Protein AF-A0A8C6TUC2-F1 (afdb_monomer_lite)

pLDDT: mean 70.79, std 22.41, range [25.58, 95.25]

Sequence (196 aa):
NFSECIVGNVECIFSLWTLGHSLSSLCLVFSRFILYKAPKGQRYMYISTYGKEKINTNIGDPHGVLANTLSPMFDNNMPQSFGFLSYNDQPPVSKTSDFENLKSGVYGHSKGVVLGDSQTQTALWLTHSTPRFPEKRDQQNFWPKTGEANGQTFMCVTLQFSDLEVIGKTGPQSERRTQGYQRKCNIKTFKARHGR

InterPro domains:
  IPR004947 Deoxyribonuclease II [PF03265] (33-170)
  IPR004947 Deoxyribonuclease II [PTHR10858] (33-169)

Foldseek 3Di:
DCQELDFPDDDPPPDDDDDDDDPPPPPPPWWKKKKKAAAQAQWIKMAIPVGTDGDPDGVLPLNGSNNSSCVQLLDPPHDLQKWKFWFALQAADDPDPPPVPPDSPPADRWTWMKIGGNVSQKIKIKTKNQHRAQVDSHSNRRDDPSPHRHMMMIMMTMDGRVCVLVCLVPPDCNVPGSPDDTDDRPPVSPPDDPDD

Organism: NCBI:txid47308

Structure (mmCIF, N/CA/C/O backbone):
data_AF-A0A8C6TUC2-F1
#
_entry.id   AF-A0A8C6TUC2-F1
#
loop_
_atom_site.group_PDB
_atom_site.id
_atom_site.type_symbol
_atom_site.label_atom_id
_atom_site.label_alt_id
_atom_site.label_comp_id
_atom_site.label_asym_id
_atom_site.label_entity_id
_atom_site.label_seq_id
_atom_site.pdbx_PDB_ins_code
_atom_site.Cartn_x
_atom_site.Cartn_y
_atom_site.Cartn_z
_atom_site.occupancy
_atom_site.B_iso_or_equiv
_atom_site.auth_seq_id
_atom_site.auth_comp_id
_atom_site.auth_asym_id
_atom_site.auth_atom_id
_atom_site.pdbx_PDB_model_num
ATOM 1 N N . ASN A 1 1 ? -13.732 7.732 7.816 1.00 36.81 1 ASN A N 1
ATOM 2 C CA . ASN A 1 1 ? -14.358 6.682 6.986 1.00 36.81 1 ASN A CA 1
ATOM 3 C C . ASN A 1 1 ? -13.434 6.341 5.834 1.00 36.81 1 ASN A C 1
ATOM 5 O O . ASN A 1 1 ? -13.314 7.145 4.923 1.00 36.81 1 ASN A O 1
ATOM 9 N N . PHE A 1 2 ? -12.765 5.188 5.887 1.00 36.69 2 PHE A N 1
ATOM 10 C CA . PHE A 1 2 ? -12.028 4.618 4.750 1.00 36.69 2 PHE A CA 1
ATOM 11 C C . PHE A 1 2 ? -13.027 3.882 3.852 1.00 36.69 2 PHE A C 1
ATOM 13 O O . PHE A 1 2 ? -13.036 2.655 3.813 1.00 36.69 2 PHE A O 1
ATOM 20 N N . SER A 1 3 ? -13.976 4.604 3.256 1.00 40.12 3 SER A N 1
ATOM 21 C CA . SER A 1 3 ? -15.172 3.965 2.691 1.00 40.12 3 SER A CA 1
ATOM 22 C C . SER A 1 3 ? -14.896 3.089 1.476 1.00 40.12 3 SER A C 1
ATOM 24 O O . SER A 1 3 ? -15.702 2.217 1.172 1.00 40.12 3 SER A O 1
ATOM 26 N N . GLU A 1 4 ? -13.760 3.237 0.807 1.00 44.19 4 GLU A N 1
ATOM 27 C CA . GLU A 1 4 ? -13.427 2.377 -0.320 1.00 44.19 4 GLU A CA 1
ATOM 28 C C . GLU A 1 4 ? -11.906 2.186 -0.344 1.00 44.19 4 GLU A C 1
ATOM 30 O O . GLU A 1 4 ? -11.150 2.986 0.209 1.00 44.19 4 GLU A O 1
ATOM 35 N N . CYS A 1 5 ? -11.401 1.151 -1.002 1.00 45.34 5 CYS A N 1
ATOM 36 C CA . CYS A 1 5 ? -10.043 1.221 -1.533 1.00 45.34 5 CYS A CA 1
ATOM 37 C C . CYS A 1 5 ? -10.059 2.302 -2.662 1.00 45.34 5 CYS A C 1
ATOM 39 O O . CYS A 1 5 ? -10.014 1.934 -3.834 1.00 45.34 5 CYS A O 1
ATOM 41 N N . ILE A 1 6 ? -10.262 3.591 -2.302 1.00 45.44 6 ILE A N 1
ATOM 42 C CA . ILE A 1 6 ? -10.857 4.683 -3.112 1.00 45.44 6 ILE A CA 1
ATOM 43 C C . ILE A 1 6 ? -10.025 4.973 -4.360 1.00 45.44 6 ILE A C 1
ATOM 45 O O . ILE A 1 6 ? -9.093 5.774 -4.380 1.00 45.44 6 ILE A O 1
ATOM 49 N N . VAL A 1 7 ? -10.406 4.284 -5.425 1.00 35.44 7 VAL A N 1
ATOM 50 C CA . VAL A 1 7 ? -10.315 4.715 -6.816 1.00 35.44 7 VAL A CA 1
ATOM 51 C C . VAL A 1 7 ? -11.032 6.068 -6.939 1.00 35.44 7 VAL A C 1
ATOM 53 O O . VAL A 1 7 ? -12.054 6.280 -6.298 1.00 35.44 7 VAL A O 1
ATOM 56 N N . GLY A 1 8 ? -10.489 6.995 -7.731 1.00 35.47 8 GLY A N 1
ATOM 57 C CA . GLY A 1 8 ? -11.031 8.346 -7.893 1.00 35.47 8 GLY A CA 1
ATOM 58 C C . GLY A 1 8 ? -12.522 8.418 -8.259 1.00 35.47 8 GLY A C 1
ATOM 59 O O . GLY A 1 8 ? -13.035 7.583 -8.993 1.00 35.47 8 GLY A O 1
ATOM 60 N N . ASN A 1 9 ? -13.172 9.478 -7.766 1.00 30.89 9 ASN A N 1
ATOM 61 C CA . ASN A 1 9 ? -14.490 9.985 -8.170 1.00 30.89 9 ASN A CA 1
ATOM 62 C C . ASN A 1 9 ? -15.608 8.943 -8.332 1.00 30.89 9 ASN A C 1
ATOM 64 O O . ASN A 1 9 ? -16.287 8.924 -9.358 1.00 30.89 9 ASN A O 1
ATOM 68 N N . VAL A 1 10 ? -15.874 8.142 -7.302 1.00 31.95 10 VAL A N 1
ATOM 69 C CA . VAL A 1 10 ? -17.209 7.554 -7.154 1.00 31.95 10 VAL A CA 1
ATOM 70 C C . VAL A 1 10 ? -17.971 8.413 -6.153 1.00 31.95 10 VAL A C 1
ATOM 72 O O . VAL A 1 10 ? -17.673 8.439 -4.961 1.00 31.95 10 VAL A O 1
ATOM 75 N N . GLU A 1 11 ? -18.916 9.203 -6.655 1.00 27.41 11 GLU A N 1
ATOM 76 C CA . GLU A 1 11 ? -19.898 9.859 -5.803 1.00 27.41 11 GLU A CA 1
ATOM 77 C C . GLU A 1 11 ? -20.668 8.779 -5.031 1.00 27.41 11 GLU A C 1
ATOM 79 O O . GLU A 1 11 ? -21.351 7.939 -5.620 1.00 27.41 11 GLU A O 1
ATOM 84 N N . CYS A 1 12 ? -20.598 8.812 -3.700 1.00 30.38 12 CYS A N 1
ATOM 85 C CA . CYS A 1 12 ? -21.613 8.178 -2.868 1.00 30.38 12 CYS A CA 1
ATOM 86 C C . CYS A 1 12 ? -22.941 8.898 -3.135 1.00 30.38 12 CYS A C 1
ATOM 88 O O . CYS A 1 12 ? -23.233 9.914 -2.501 1.00 30.38 12 CYS A O 1
ATOM 90 N N . ILE A 1 13 ? -23.755 8.392 -4.065 1.00 25.58 13 ILE A N 1
ATOM 91 C CA . ILE A 1 13 ? -25.145 8.829 -4.213 1.00 25.58 13 ILE A CA 1
ATOM 92 C C . ILE A 1 13 ? -25.893 8.404 -2.941 1.00 25.58 13 ILE A C 1
ATOM 94 O O . ILE A 1 13 ? -26.404 7.291 -2.823 1.00 25.58 13 ILE A O 1
ATOM 98 N N . PHE A 1 14 ? -25.950 9.304 -1.958 1.00 29.38 14 PHE A N 1
ATOM 99 C CA . PHE A 1 14 ? -26.891 9.223 -0.848 1.00 29.38 14 PHE A CA 1
ATOM 100 C C . PHE A 1 14 ? -28.283 9.550 -1.390 1.00 29.38 14 PHE A C 1
ATOM 102 O O . PHE A 1 14 ? -28.679 10.706 -1.486 1.00 29.38 14 PHE A O 1
ATOM 109 N N . SER A 1 15 ? -29.042 8.525 -1.761 1.00 30.45 15 SER A N 1
ATOM 110 C CA . SER A 1 15 ? -30.482 8.647 -1.982 1.00 30.45 15 SER A CA 1
ATOM 111 C C . SER A 1 15 ? -31.213 7.656 -1.098 1.00 30.45 15 SER A C 1
ATOM 113 O O . SER A 1 15 ? -31.616 6.605 -1.570 1.00 30.45 15 SER A O 1
ATOM 115 N N . LEU A 1 16 ? -31.405 8.000 0.177 1.00 31.48 16 LEU A N 1
ATOM 116 C CA . LEU A 1 16 ? -32.518 7.469 0.963 1.00 31.48 16 LEU A CA 1
ATOM 117 C C . LEU A 1 16 ? -33.050 8.571 1.881 1.00 31.48 16 LEU A C 1
ATOM 119 O O . LEU A 1 16 ? -32.443 8.934 2.888 1.00 31.48 16 LEU A O 1
ATOM 123 N N . TRP A 1 17 ? -34.196 9.117 1.479 1.00 30.94 17 TRP A N 1
ATOM 124 C CA . TRP A 1 17 ? -35.050 9.949 2.311 1.00 30.94 17 TRP A CA 1
ATOM 125 C C . TRP A 1 17 ? -35.596 9.122 3.488 1.00 30.94 17 TRP A C 1
ATOM 127 O O . TRP A 1 17 ? -36.062 8.001 3.315 1.00 30.94 17 TRP A O 1
ATOM 137 N N . THR A 1 18 ? -35.480 9.719 4.672 1.00 39.66 18 THR A N 1
ATOM 138 C CA . THR A 1 18 ? -36.148 9.481 5.965 1.00 39.66 18 THR A CA 1
ATOM 139 C C . THR A 1 18 ? -37.157 8.328 6.090 1.00 39.66 18 THR A C 1
ATOM 141 O O . THR A 1 18 ? -38.161 8.310 5.386 1.00 39.66 18 THR A O 1
ATOM 144 N N . LEU A 1 19 ? -37.022 7.519 7.148 1.00 37.19 19 LEU A N 1
ATOM 145 C CA . LEU A 1 19 ? -37.919 7.532 8.321 1.00 37.19 19 LEU A CA 1
ATOM 146 C C . LEU A 1 19 ? -37.330 6.644 9.432 1.00 37.19 19 LEU A C 1
ATOM 148 O O . LEU A 1 19 ? -36.742 5.598 9.173 1.00 37.19 19 LEU A O 1
ATOM 152 N N . GLY A 1 20 ? -37.403 7.135 10.668 1.00 44.94 20 GLY A N 1
ATOM 153 C CA . GLY A 1 20 ? -36.604 6.665 11.794 1.00 44.94 20 GLY A CA 1
ATOM 154 C C . GLY A 1 20 ? -36.814 5.204 12.182 1.00 44.94 20 GLY A C 1
ATOM 155 O O . GLY A 1 20 ? -37.889 4.830 12.621 1.00 44.94 20 GLY A O 1
ATOM 156 N N . HIS A 1 21 ? -35.727 4.438 12.148 1.00 35.00 21 HIS A N 1
ATOM 157 C CA . HIS A 1 21 ? -35.426 3.352 13.075 1.00 35.00 21 HIS A CA 1
ATOM 158 C C . HIS A 1 21 ? -33.900 3.285 13.234 1.00 35.00 21 HIS A C 1
ATOM 160 O O . HIS A 1 21 ? -33.165 3.533 12.282 1.00 35.00 21 HIS A O 1
ATOM 166 N N . SER A 1 22 ? -33.452 3.021 14.465 1.00 41.12 22 SER A N 1
ATOM 167 C CA . SER A 1 22 ? -32.063 2.829 14.909 1.00 41.12 22 SER A CA 1
ATOM 168 C C . SER A 1 22 ? -31.070 2.495 13.784 1.00 41.12 22 SER A C 1
ATOM 170 O O . SER A 1 22 ? -31.039 1.371 13.282 1.00 41.12 22 SER A O 1
ATOM 172 N N . LEU A 1 23 ? -30.225 3.464 13.416 1.00 41.84 23 LEU A N 1
ATOM 173 C CA . LEU A 1 23 ? -29.132 3.293 12.456 1.00 41.84 23 LEU A CA 1
ATOM 174 C C . LEU A 1 23 ? -27.978 2.515 13.103 1.00 41.84 23 LEU A C 1
ATOM 176 O O . LEU A 1 23 ? -26.913 3.052 13.385 1.00 41.84 23 LEU A O 1
ATOM 180 N N . SER A 1 24 ? -28.186 1.224 13.326 1.00 40.75 24 SER A N 1
ATOM 181 C CA . SER A 1 24 ? -27.112 0.252 13.520 1.00 40.75 24 SER A CA 1
ATOM 182 C C . SER A 1 24 ? -27.061 -0.670 12.306 1.00 40.75 24 SER A C 1
ATOM 184 O O . SER A 1 24 ? -27.135 -1.888 12.431 1.00 40.75 24 SER A O 1
ATOM 186 N N . SER A 1 25 ? -26.988 -0.089 11.108 1.00 40.69 25 SER A N 1
ATOM 187 C CA . SER A 1 25 ? -26.571 -0.827 9.919 1.00 40.69 25 SER A CA 1
ATOM 188 C C . SER A 1 25 ? -25.146 -0.398 9.607 1.00 40.69 25 SER A C 1
ATOM 190 O O . SER A 1 25 ? -24.894 0.551 8.865 1.00 40.69 25 SER A O 1
ATOM 192 N N . LEU A 1 26 ? -24.205 -1.052 10.291 1.00 41.81 26 LEU A N 1
ATOM 193 C CA . LEU A 1 26 ? -22.783 -0.958 10.005 1.00 41.81 26 LEU A CA 1
ATOM 194 C C . LEU A 1 26 ? -22.578 -1.629 8.641 1.00 41.81 26 LEU A C 1
ATOM 196 O O . LEU A 1 26 ? -22.354 -2.835 8.553 1.00 41.81 26 LEU A O 1
ATOM 200 N N . CYS A 1 27 ? -22.744 -0.867 7.560 1.00 38.50 27 CYS A N 1
ATOM 201 C CA . CYS A 1 27 ? -22.395 -1.324 6.225 1.00 38.50 27 CYS A CA 1
ATOM 202 C C . CYS A 1 27 ? -20.864 -1.413 6.164 1.00 38.50 27 CYS A C 1
ATOM 204 O O . CYS A 1 27 ? -20.179 -0.480 5.751 1.00 38.50 27 CYS A O 1
ATOM 206 N N . LEU A 1 28 ? -20.310 -2.522 6.662 1.00 44.34 28 LEU A N 1
ATOM 207 C CA . LEU A 1 28 ? -18.938 -2.921 6.382 1.00 44.34 28 LEU A CA 1
ATOM 208 C C . LEU A 1 28 ? -18.892 -3.274 4.897 1.00 44.34 28 LEU A C 1
ATOM 210 O O . LEU A 1 28 ? -19.095 -4.421 4.501 1.00 44.34 28 LEU A O 1
ATOM 214 N N . VAL A 1 29 ? -18.694 -2.267 4.051 1.00 49.62 29 VAL A N 1
ATOM 215 C CA . VAL A 1 29 ? -18.429 -2.485 2.634 1.00 49.62 29 VAL A CA 1
ATOM 216 C C . VAL A 1 29 ? -17.083 -3.201 2.558 1.00 49.62 29 VAL A C 1
ATOM 218 O O . VAL A 1 29 ? -16.027 -2.595 2.742 1.00 49.62 29 VAL A O 1
ATOM 221 N N . PHE A 1 30 ? -17.116 -4.515 2.325 1.00 54.50 30 PHE A N 1
ATOM 222 C CA . PHE A 1 30 ? -15.933 -5.325 2.050 1.00 54.50 30 PHE A CA 1
ATOM 223 C C . PHE A 1 30 ? -15.360 -4.932 0.683 1.00 54.50 30 PHE A C 1
ATOM 225 O O . PHE A 1 30 ? -15.504 -5.656 -0.300 1.00 54.50 30 PHE A O 1
ATOM 232 N N . SER A 1 31 ? -14.720 -3.768 0.611 1.00 60.94 31 SER A N 1
ATOM 233 C CA . SER A 1 31 ? -14.034 -3.314 -0.590 1.00 60.94 31 SER A CA 1
ATOM 234 C C . SER A 1 31 ? -12.786 -4.159 -0.809 1.00 60.94 31 SER A C 1
ATOM 236 O O . SER A 1 31 ? -11.973 -4.369 0.097 1.00 60.94 31 SER A O 1
ATOM 238 N N . ARG A 1 32 ? -12.657 -4.687 -2.025 1.00 81.50 32 ARG A N 1
ATOM 239 C CA . ARG A 1 32 ? -11.511 -5.491 -2.445 1.00 81.50 32 ARG A CA 1
ATOM 240 C C . ARG A 1 32 ? -11.134 -5.105 -3.856 1.00 81.50 32 ARG A C 1
ATOM 242 O O . ARG A 1 32 ? -12.018 -4.955 -4.699 1.00 81.50 32 ARG A O 1
ATOM 249 N N . PHE A 1 33 ? -9.838 -4.993 -4.119 1.00 88.62 33 PHE A N 1
ATOM 250 C CA . PHE A 1 33 ? -9.353 -4.940 -5.491 1.00 88.62 33 PHE A CA 1
ATOM 251 C C . PHE A 1 33 ? -8.143 -5.838 -5.695 1.00 88.62 33 PHE A C 1
ATOM 253 O O . PHE A 1 33 ? -7.337 -6.042 -4.787 1.00 88.62 33 PHE A O 1
ATOM 260 N N . ILE A 1 34 ? -8.000 -6.316 -6.926 1.00 91.75 34 ILE A N 1
ATOM 261 C CA . ILE A 1 34 ? -6.767 -6.882 -7.461 1.00 91.75 34 ILE A CA 1
ATOM 262 C C . ILE A 1 34 ? -6.272 -5.928 -8.536 1.00 91.75 34 ILE A C 1
ATOM 264 O O . ILE A 1 34 ? -7.022 -5.570 -9.440 1.00 91.75 34 ILE A O 1
ATOM 268 N N . LEU A 1 35 ? -5.013 -5.523 -8.450 1.00 93.12 35 LEU A N 1
ATOM 269 C CA . LEU A 1 35 ? -4.370 -4.638 -9.408 1.00 93.12 35 LEU A CA 1
ATOM 270 C C . LEU A 1 35 ? -3.157 -5.347 -10.003 1.00 93.12 35 LEU A C 1
ATOM 272 O O . LEU A 1 35 ? -2.310 -5.879 -9.286 1.00 93.12 35 LEU A O 1
ATOM 276 N N . TYR A 1 36 ? -3.084 -5.351 -11.330 1.00 93.81 36 TYR A N 1
ATOM 277 C CA . TYR A 1 36 ? -1.978 -5.914 -12.090 1.00 93.81 36 TYR A CA 1
ATOM 278 C C . TYR A 1 36 ? -1.305 -4.832 -12.932 1.00 93.81 36 TYR A C 1
ATOM 280 O O . TYR A 1 36 ? -1.911 -4.268 -13.846 1.00 93.81 36 TYR A O 1
ATOM 288 N N . LYS A 1 37 ? -0.030 -4.571 -12.644 1.00 94.12 37 LYS A N 1
ATOM 289 C CA . LYS A 1 37 ? 0.854 -3.738 -13.461 1.00 94.12 37 LYS A CA 1
ATOM 290 C C . LYS A 1 37 ? 1.531 -4.594 -14.522 1.00 94.12 37 LYS A C 1
ATOM 292 O O . LYS A 1 37 ? 2.139 -5.610 -14.185 1.00 94.12 37 LYS A O 1
ATOM 297 N N . ALA A 1 38 ? 1.508 -4.151 -15.773 1.00 91.44 38 ALA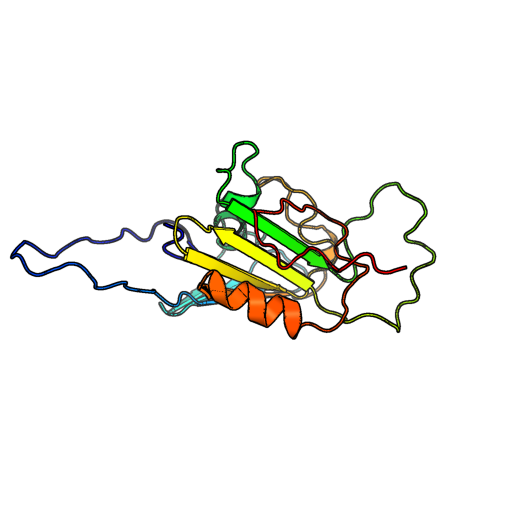 A N 1
ATOM 298 C CA . ALA A 1 38 ? 2.195 -4.842 -16.860 1.00 91.44 38 ALA A CA 1
ATOM 299 C C . ALA A 1 38 ? 3.736 -4.738 -16.740 1.00 91.44 38 ALA A C 1
ATOM 301 O O . ALA A 1 38 ? 4.250 -3.753 -16.194 1.00 91.44 38 ALA A O 1
ATOM 302 N N . PRO A 1 39 ? 4.498 -5.728 -17.246 1.00 91.75 39 PRO A N 1
ATOM 303 C CA . PRO A 1 39 ? 5.955 -5.634 -17.348 1.00 91.75 39 PRO A CA 1
ATOM 304 C C . PRO A 1 39 ? 6.384 -4.526 -18.319 1.00 91.75 39 PRO A C 1
ATOM 306 O O . PRO A 1 39 ? 5.622 -4.144 -19.206 1.00 91.75 39 PRO A O 1
ATOM 309 N N . LYS A 1 40 ? 7.624 -4.038 -18.173 1.00 87.12 40 LYS A N 1
ATOM 310 C CA 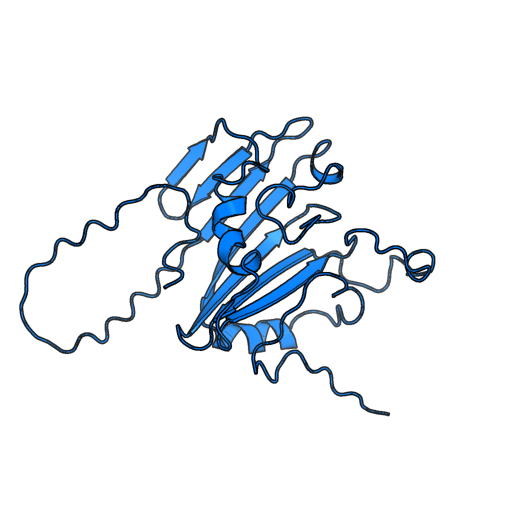. LYS A 1 40 ? 8.248 -3.030 -19.057 1.00 87.12 40 LYS A CA 1
ATOM 311 C C . LYS A 1 40 ? 7.400 -1.763 -19.278 1.00 87.12 40 LYS A C 1
ATOM 313 O O . LYS A 1 40 ? 7.417 -1.170 -20.352 1.00 87.12 40 LYS A O 1
ATOM 318 N N . GLY A 1 41 ? 6.644 -1.349 -18.266 1.00 85.38 41 GLY A N 1
ATOM 319 C CA . GLY A 1 41 ? 5.784 -0.169 -18.325 1.00 85.38 41 GLY A CA 1
ATOM 320 C C . GLY A 1 41 ? 5.134 0.124 -16.981 1.00 85.38 41 GLY A C 1
ATOM 321 O O . GLY A 1 41 ? 5.245 -0.666 -16.051 1.00 85.38 41 GLY A O 1
ATOM 322 N N . GLN A 1 42 ? 4.452 1.257 -16.854 1.00 87.75 42 GLN A N 1
ATOM 323 C CA . GLN A 1 42 ? 3.786 1.646 -15.604 1.00 87.75 42 GLN A CA 1
ATOM 324 C C . GLN A 1 42 ? 2.258 1.513 -15.669 1.00 87.75 42 GLN A C 1
ATOM 326 O O . GLN A 1 42 ? 1.579 1.757 -14.678 1.00 87.75 42 GLN A O 1
ATOM 331 N N . ARG A 1 43 ? 1.710 1.087 -16.811 1.00 90.75 43 ARG A N 1
ATOM 332 C CA . ARG A 1 43 ? 0.265 0.904 -16.995 1.00 90.75 43 ARG A CA 1
ATOM 333 C C . ARG A 1 43 ? -0.231 -0.294 -16.196 1.00 90.75 43 ARG A C 1
ATOM 335 O O . ARG A 1 43 ? 0.452 -1.321 -16.102 1.00 90.75 43 ARG A O 1
ATOM 342 N N . TYR A 1 44 ? -1.442 -0.172 -15.672 1.00 91.31 44 TYR A N 1
ATOM 343 C CA . TYR A 1 44 ? -2.060 -1.212 -14.868 1.00 91.31 44 TYR A CA 1
ATOM 344 C C . TYR A 1 44 ? -3.544 -1.383 -15.186 1.00 91.31 44 TYR A C 1
ATOM 346 O O . TYR A 1 44 ? -4.202 -0.549 -15.799 1.00 91.31 44 TYR A O 1
ATOM 354 N N . MET A 1 45 ? -4.062 -2.522 -14.767 1.00 90.38 45 MET A N 1
ATOM 355 C CA . MET A 1 45 ? -5.477 -2.859 -14.748 1.00 90.38 45 MET A CA 1
ATOM 356 C C . MET A 1 45 ? -5.844 -3.150 -13.302 1.00 90.38 45 MET A C 1
ATOM 358 O O . MET A 1 45 ? -5.018 -3.708 -12.576 1.00 90.38 45 MET A O 1
ATOM 362 N N . TYR A 1 46 ? -7.068 -2.838 -12.894 1.00 86.38 46 TYR A N 1
ATOM 363 C CA . TYR A 1 46 ? -7.582 -3.346 -11.632 1.00 86.38 46 TYR A CA 1
ATOM 364 C C . TYR A 1 46 ? -8.999 -3.900 -11.783 1.00 86.38 46 TYR A C 1
ATOM 366 O O . TYR A 1 46 ? -9.746 -3.564 -12.703 1.00 86.38 46 TYR A O 1
ATOM 374 N N . ILE A 1 47 ? -9.325 -4.826 -10.894 1.00 87.44 47 ILE A N 1
ATOM 375 C CA . ILE A 1 47 ? -10.629 -5.461 -10.764 1.00 87.44 47 ILE A CA 1
ATOM 376 C C . ILE A 1 47 ? -11.053 -5.228 -9.325 1.00 87.44 47 ILE A C 1
ATOM 378 O O . ILE A 1 47 ? -10.314 -5.599 -8.415 1.00 87.44 47 ILE A O 1
ATOM 382 N N . SER A 1 48 ? -12.208 -4.614 -9.120 1.00 84.94 48 SER A N 1
ATOM 383 C CA . SER A 1 48 ? -12.817 -4.433 -7.808 1.00 84.94 48 SER A CA 1
ATOM 384 C C . SER A 1 48 ? -14.153 -5.165 -7.722 1.00 84.94 48 SER A C 1
ATOM 386 O O . SER A 1 48 ? -14.643 -5.739 -8.696 1.00 84.94 48 SER A O 1
ATOM 388 N N . THR A 1 49 ? -14.773 -5.108 -6.548 1.00 78.81 49 THR A N 1
ATOM 389 C CA . THR A 1 49 ? -16.159 -5.549 -6.329 1.00 78.81 49 THR A CA 1
ATOM 390 C C . THR A 1 49 ? -17.178 -4.826 -7.215 1.00 78.81 49 THR A C 1
ATOM 392 O O . THR A 1 49 ? -18.278 -5.334 -7.395 1.00 78.81 49 THR A O 1
ATOM 395 N N . TYR A 1 50 ? -16.815 -3.674 -7.785 1.00 76.44 50 TYR A N 1
ATOM 396 C CA . TYR A 1 50 ? -17.675 -2.858 -8.645 1.00 76.44 50 TYR A CA 1
ATOM 397 C C . TYR A 1 50 ? -17.437 -3.086 -10.143 1.00 76.44 50 TYR A C 1
ATOM 399 O O . TYR A 1 50 ? -18.162 -2.540 -10.969 1.00 76.44 50 TYR A O 1
ATOM 407 N N . GLY A 1 51 ? -16.440 -3.896 -10.513 1.00 76.81 51 GLY A N 1
ATOM 408 C CA . GLY A 1 51 ? -16.148 -4.228 -11.904 1.00 76.81 51 GLY A CA 1
ATOM 409 C C . GLY A 1 51 ? -14.666 -4.154 -12.252 1.00 76.81 51 GLY A C 1
ATOM 410 O O . GLY A 1 51 ? -13.789 -4.062 -11.394 1.00 76.81 51 GLY A O 1
ATOM 411 N N . LYS A 1 52 ? -14.379 -4.240 -13.550 1.00 75.88 52 LYS A N 1
ATOM 412 C CA . LYS A 1 52 ? -13.026 -4.221 -14.108 1.00 75.88 52 LYS A CA 1
ATOM 413 C C . LYS A 1 52 ? -12.790 -2.911 -14.838 1.00 75.88 52 LYS A C 1
ATOM 415 O O . LYS A 1 52 ? -13.541 -2.590 -15.754 1.00 75.88 52 LYS A O 1
ATOM 420 N N . GLU A 1 53 ? -11.678 -2.251 -14.539 1.00 75.75 53 GLU A N 1
ATOM 421 C CA . GLU A 1 53 ? -11.253 -1.061 -15.265 1.00 75.75 53 GLU A CA 1
ATOM 422 C C . GLU A 1 53 ? -9.806 -1.200 -15.751 1.00 75.75 53 GLU A C 1
ATOM 424 O O . GLU A 1 53 ? -8.891 -1.617 -15.028 1.00 75.75 53 GLU A O 1
ATOM 429 N N . LYS A 1 54 ? -9.590 -0.872 -17.029 1.00 68.12 54 LYS A N 1
ATOM 430 C CA . LYS A 1 54 ? -8.249 -0.727 -17.592 1.00 68.12 54 LYS A CA 1
ATOM 431 C C . LYS A 1 54 ? -7.858 0.737 -17.474 1.00 68.12 54 LYS A C 1
ATOM 433 O O . LYS A 1 54 ? -8.340 1.567 -18.238 1.00 68.12 54 LYS A O 1
ATOM 438 N N . ILE A 1 55 ? -6.949 1.024 -16.555 1.00 71.81 55 ILE A N 1
ATOM 439 C CA . ILE A 1 55 ? -6.498 2.385 -16.311 1.00 71.81 55 ILE A CA 1
ATOM 440 C C . ILE A 1 55 ? -5.351 2.725 -17.263 1.00 71.81 55 ILE A C 1
ATOM 442 O O . ILE A 1 55 ? -4.365 1.999 -17.403 1.00 71.81 55 ILE A O 1
ATOM 446 N N . ASN A 1 56 ? -5.494 3.853 -17.956 1.00 65.38 56 ASN A N 1
ATOM 447 C CA . ASN A 1 56 ? -4.468 4.361 -18.863 1.00 65.38 56 ASN A CA 1
ATOM 448 C C . ASN A 1 56 ? -3.408 5.227 -18.162 1.00 65.38 56 ASN A C 1
ATOM 450 O O . ASN A 1 56 ? -2.504 5.704 -18.842 1.00 65.38 56 ASN A O 1
ATOM 454 N N . THR A 1 57 ? -3.486 5.395 -16.840 1.00 79.75 57 THR A N 1
ATOM 455 C CA . THR A 1 57 ? -2.495 6.129 -16.043 1.00 79.75 57 THR A CA 1
ATOM 456 C C . THR A 1 57 ? -1.394 5.223 -15.490 1.00 79.75 57 THR A C 1
ATOM 458 O O . THR A 1 57 ? -1.470 3.988 -15.524 1.00 79.75 57 THR A O 1
ATOM 461 N N . ASN A 1 58 ? -0.321 5.856 -15.021 1.00 90.31 58 ASN A N 1
ATOM 462 C CA . ASN A 1 58 ? 0.825 5.174 -14.438 1.00 90.31 58 ASN A CA 1
ATOM 463 C C . ASN A 1 58 ? 0.502 4.692 -13.019 1.00 90.31 58 ASN A C 1
ATOM 465 O O . ASN A 1 58 ? -0.191 5.354 -12.259 1.00 90.31 58 ASN A O 1
ATOM 469 N N . ILE A 1 59 ? 1.051 3.549 -12.620 1.00 92.88 59 ILE A N 1
ATOM 470 C CA . ILE A 1 59 ? 0.850 2.986 -11.278 1.00 92.88 59 ILE A CA 1
ATOM 471 C C . ILE A 1 59 ? 1.409 3.873 -10.155 1.00 92.88 59 ILE A C 1
ATOM 473 O O . ILE A 1 59 ? 0.936 3.799 -9.024 1.00 92.88 59 ILE A O 1
ATOM 477 N N . GLY A 1 60 ? 2.402 4.707 -10.473 1.00 93.69 60 GLY A N 1
ATOM 478 C CA . GLY A 1 60 ? 2.956 5.720 -9.576 1.00 93.69 60 GLY A CA 1
ATOM 479 C C . GLY A 1 60 ? 2.266 7.082 -9.664 1.00 93.69 60 GLY A C 1
ATOM 480 O O . GLY A 1 60 ? 2.789 8.039 -9.108 1.00 93.69 60 GLY A O 1
ATOM 481 N N . ASP A 1 61 ? 1.147 7.196 -10.385 1.00 93.19 61 ASP A N 1
ATOM 482 C CA . ASP A 1 61 ? 0.372 8.435 -10.463 1.00 93.19 61 ASP A CA 1
ATOM 483 C C . ASP A 1 61 ? -0.148 8.814 -9.061 1.00 93.19 61 ASP A C 1
ATOM 485 O O . ASP A 1 61 ? -0.818 7.985 -8.433 1.00 93.19 61 ASP A O 1
ATOM 489 N N . PRO A 1 62 ? 0.127 10.035 -8.562 1.00 92.19 62 PRO A N 1
ATOM 490 C CA . PRO A 1 62 ? -0.318 10.482 -7.244 1.00 92.19 62 PRO A CA 1
ATOM 491 C C . PRO A 1 62 ? -1.844 10.542 -7.092 1.00 92.19 62 PRO A C 1
ATOM 493 O O . PRO A 1 62 ? -2.321 10.594 -5.962 1.00 92.19 62 PRO A O 1
ATOM 496 N N . HIS A 1 63 ? -2.607 10.521 -8.185 1.00 89.31 63 HIS A N 1
ATOM 497 C CA . HIS A 1 63 ? -4.073 10.476 -8.186 1.00 89.31 63 HIS A CA 1
ATOM 498 C C . HIS A 1 63 ? -4.629 9.096 -8.573 1.00 89.31 63 HIS A C 1
ATOM 500 O O . HIS A 1 63 ? -5.844 8.911 -8.670 1.00 89.31 63 HIS A O 1
ATOM 506 N N . GLY A 1 64 ? -3.748 8.120 -8.810 1.00 87.69 64 GLY A N 1
ATOM 507 C CA . GLY A 1 64 ? -4.116 6.756 -9.163 1.00 87.69 64 GLY A CA 1
ATOM 508 C C . GLY A 1 64 ? -4.648 5.947 -7.978 1.00 87.69 64 GLY A C 1
ATOM 509 O O . GLY A 1 64 ? -4.477 6.304 -6.812 1.00 87.69 64 GLY A O 1
ATOM 510 N N . VAL A 1 65 ? -5.235 4.787 -8.285 1.00 88.19 65 VAL A N 1
ATOM 511 C CA . VAL A 1 65 ? -5.853 3.876 -7.302 1.00 88.19 65 VAL A CA 1
ATOM 512 C C . VAL A 1 65 ? -4.910 3.546 -6.146 1.00 88.19 65 VAL A C 1
ATOM 514 O O . VAL A 1 65 ? -5.294 3.605 -4.978 1.00 88.19 65 VAL A O 1
ATOM 517 N N . LEU A 1 66 ? -3.657 3.217 -6.466 1.00 91.75 66 LEU A N 1
ATOM 518 C CA . LEU A 1 66 ? -2.666 2.820 -5.471 1.00 91.75 66 LEU A CA 1
ATOM 519 C C . LEU A 1 66 ? -2.252 3.991 -4.565 1.00 91.75 66 LEU A C 1
ATOM 521 O O . LEU A 1 66 ? -2.149 3.806 -3.355 1.00 91.75 66 LEU A O 1
ATOM 525 N N . ALA A 1 67 ? -2.061 5.188 -5.127 1.00 92.06 67 ALA A N 1
ATOM 526 C CA . ALA A 1 67 ? -1.713 6.383 -4.362 1.00 92.06 67 ALA A CA 1
ATOM 527 C C . ALA A 1 67 ? -2.853 6.807 -3.429 1.00 92.06 67 ALA A C 1
ATOM 529 O O . ALA A 1 67 ? -2.612 7.036 -2.248 1.00 92.06 67 ALA A O 1
ATOM 530 N N . ASN A 1 68 ? -4.096 6.818 -3.917 1.00 89.88 68 ASN A N 1
ATOM 531 C CA . ASN A 1 68 ? -5.265 7.158 -3.103 1.00 89.88 68 ASN A CA 1
ATOM 532 C C . ASN A 1 68 ? -5.481 6.150 -1.968 1.00 89.88 68 ASN A C 1
ATOM 534 O O . ASN A 1 68 ? -5.717 6.550 -0.829 1.00 89.88 68 ASN A O 1
ATOM 538 N N . THR A 1 69 ? -5.307 4.853 -2.250 1.00 90.75 69 THR A N 1
ATOM 539 C CA . THR A 1 69 ? -5.361 3.783 -1.238 1.00 90.75 69 THR A CA 1
ATOM 540 C C . THR A 1 69 ? -4.344 4.006 -0.114 1.00 90.75 69 THR A C 1
ATOM 542 O O . THR A 1 69 ? -4.635 3.746 1.052 1.00 90.75 69 THR A O 1
ATOM 545 N N . LEU A 1 70 ? -3.147 4.493 -0.453 1.00 92.38 70 LEU A N 1
ATOM 546 C CA . LEU A 1 70 ? -2.075 4.759 0.506 1.00 92.38 70 LEU A CA 1
ATOM 547 C C . LEU A 1 70 ? -2.106 6.177 1.083 1.00 92.38 70 LEU A C 1
ATOM 549 O O . LEU A 1 70 ? -1.434 6.421 2.077 1.00 92.38 70 LEU A O 1
ATOM 553 N N . SER A 1 71 ? -2.895 7.097 0.529 1.00 92.00 71 SER A N 1
ATOM 554 C CA . SER A 1 71 ? -2.919 8.513 0.924 1.00 92.00 71 SER A CA 1
ATOM 555 C C . SER A 1 71 ? -2.942 8.768 2.440 1.00 92.00 71 SER A C 1
ATOM 557 O O . SER A 1 71 ? -2.154 9.600 2.901 1.00 92.00 71 SER A O 1
ATOM 559 N N . PRO A 1 72 ? -3.685 8.002 3.270 1.00 89.06 72 PRO A N 1
ATOM 560 C CA . PRO A 1 72 ? -3.727 8.246 4.711 1.00 89.06 72 PRO A CA 1
ATOM 561 C C . PRO A 1 72 ? -2.375 7.983 5.385 1.00 89.06 72 PRO A C 1
ATOM 563 O O . PRO A 1 72 ? -2.034 8.608 6.386 1.00 89.06 72 PRO A O 1
ATOM 566 N N . MET A 1 73 ? -1.561 7.087 4.816 1.00 90.12 73 MET A N 1
ATOM 567 C CA . MET A 1 73 ? -0.217 6.812 5.308 1.00 90.12 73 MET A CA 1
ATOM 568 C C . MET A 1 73 ? 0.799 7.872 4.900 1.00 90.12 73 MET A C 1
ATOM 570 O O . MET A 1 73 ? 1.896 7.816 5.442 1.00 90.12 73 MET A O 1
ATOM 574 N N . PHE A 1 74 ? 0.503 8.789 3.975 1.00 90.06 74 PHE A N 1
ATOM 575 C CA . PHE A 1 74 ? 1.439 9.835 3.541 1.00 90.06 74 PHE A CA 1
ATOM 576 C C . PHE A 1 74 ? 1.319 11.128 4.361 1.00 90.06 74 PHE A C 1
ATOM 578 O O . PHE A 1 74 ? 2.286 11.880 4.446 1.00 90.06 74 PHE A O 1
ATOM 585 N N . ASP A 1 75 ? 0.193 11.352 5.040 1.00 87.94 75 ASP A N 1
ATOM 586 C CA . ASP A 1 75 ? -0.044 12.561 5.835 1.00 87.94 75 ASP A CA 1
ATOM 587 C C . ASP A 1 75 ? 0.829 12.610 7.103 1.00 87.94 75 ASP A C 1
ATOM 589 O O . ASP A 1 75 ? 0.798 11.714 7.941 1.00 87.94 75 ASP A O 1
ATOM 593 N N . ASN A 1 76 ? 1.629 13.656 7.300 1.00 84.56 76 ASN A N 1
ATOM 594 C CA . ASN A 1 76 ? 2.420 13.809 8.527 1.00 84.56 76 ASN A CA 1
ATOM 595 C C . ASN A 1 76 ? 1.560 14.088 9.776 1.00 84.56 76 ASN A C 1
ATOM 597 O O . ASN A 1 76 ? 1.992 13.771 10.884 1.00 84.56 76 ASN A O 1
ATOM 601 N N . ASN A 1 77 ? 0.335 14.589 9.604 1.00 87.69 77 ASN A N 1
ATOM 602 C CA . ASN A 1 77 ? -0.584 14.995 10.667 1.00 87.69 77 ASN A CA 1
ATOM 603 C C . ASN A 1 77 ? -1.689 13.956 10.939 1.00 87.69 77 ASN A C 1
ATOM 605 O O . ASN A 1 77 ? -2.839 14.299 11.201 1.00 87.69 77 ASN A O 1
ATOM 609 N N . MET A 1 78 ? -1.350 12.665 10.912 1.00 83.56 78 MET A N 1
ATOM 610 C CA . MET A 1 78 ? -2.332 11.598 11.143 1.00 83.56 78 MET A CA 1
ATOM 611 C C . MET A 1 78 ? -2.930 11.623 12.570 1.00 83.56 78 MET A C 1
ATOM 613 O O . MET A 1 78 ? -2.183 11.766 13.553 1.00 83.56 78 MET A O 1
ATOM 617 N N . PRO A 1 79 ? -4.233 11.309 12.729 1.00 85.62 79 PRO A N 1
ATOM 618 C CA . PRO A 1 79 ? -4.884 11.131 14.030 1.00 85.62 79 PRO A CA 1
ATOM 619 C C . PRO A 1 79 ? -4.187 10.088 14.910 1.00 85.62 79 PRO A C 1
ATOM 621 O O . PRO A 1 79 ? -3.592 9.141 14.400 1.00 85.62 79 PRO A O 1
ATOM 624 N N . GLN A 1 80 ? -4.286 10.200 16.237 1.00 85.44 80 GLN A N 1
ATOM 625 C CA . GLN A 1 80 ? -3.695 9.219 17.166 1.00 85.44 80 GLN A CA 1
ATOM 626 C C . GLN A 1 80 ? -4.307 7.809 17.023 1.00 85.44 80 GLN A C 1
ATOM 628 O O . GLN A 1 80 ? -3.651 6.809 17.324 1.00 85.44 80 GLN A O 1
ATOM 633 N N . SER A 1 81 ? -5.552 7.727 16.546 1.00 85.25 81 SER A N 1
ATOM 634 C CA . SER A 1 81 ? -6.252 6.471 16.266 1.00 85.25 81 SER A CA 1
ATOM 635 C C . SER A 1 81 ? -5.762 5.756 15.007 1.00 85.25 81 SER A C 1
ATOM 637 O O . SER A 1 81 ? -6.064 4.574 14.856 1.00 85.25 81 SER A O 1
ATOM 639 N N . PHE A 1 82 ? -4.998 6.438 14.139 1.00 86.56 82 PHE A N 1
ATOM 640 C CA . PHE A 1 82 ? -4.507 5.898 12.873 1.00 86.56 82 PHE A CA 1
ATOM 641 C C . PHE A 1 82 ? -3.035 5.472 12.910 1.00 86.56 82 PHE A C 1
ATOM 643 O O . PHE A 1 82 ? -2.138 6.215 13.339 1.00 86.56 82 PHE A O 1
ATOM 650 N N . GLY A 1 83 ? -2.791 4.264 12.410 1.00 86.31 83 GLY A N 1
ATOM 651 C CA . GLY A 1 83 ? -1.494 3.614 12.411 1.00 86.31 83 GLY A CA 1
ATOM 652 C C . GLY A 1 83 ? -1.308 2.763 11.171 1.00 86.31 83 GLY A C 1
ATOM 653 O O . GLY A 1 83 ? -2.262 2.363 10.505 1.00 86.31 83 GLY A O 1
ATOM 654 N N . PHE A 1 84 ? -0.049 2.490 10.856 1.00 88.56 84 PHE A N 1
ATOM 655 C CA . PHE A 1 84 ? 0.288 1.705 9.685 1.00 88.56 84 PHE A CA 1
ATOM 656 C C . PHE A 1 84 ? 1.599 0.941 9.861 1.00 88.56 84 PHE A C 1
ATOM 658 O O . PHE A 1 84 ? 2.474 1.311 10.654 1.00 88.56 84 PHE A O 1
ATOM 665 N N . LEU A 1 85 ? 1.724 -0.121 9.074 1.00 87.38 85 LEU A N 1
ATOM 666 C CA . LEU A 1 85 ? 2.869 -1.011 9.016 1.00 87.38 85 LEU A CA 1
ATOM 667 C C . LEU A 1 85 ? 3.170 -1.349 7.559 1.00 87.38 85 LEU A C 1
ATOM 669 O O . LEU A 1 85 ? 2.325 -1.920 6.878 1.00 87.38 85 LEU A O 1
ATOM 673 N N . SER A 1 86 ? 4.394 -1.086 7.113 1.00 86.94 86 SER A N 1
ATOM 674 C CA . SER A 1 86 ? 4.921 -1.676 5.884 1.00 86.94 86 SER A CA 1
ATOM 675 C C . SER A 1 86 ? 5.873 -2.821 6.222 1.00 86.94 86 SER A C 1
ATOM 677 O O . SER A 1 86 ? 6.748 -2.676 7.079 1.00 86.94 86 SER A O 1
ATOM 679 N N . TYR A 1 87 ? 5.730 -3.947 5.529 1.00 83.19 87 TYR A N 1
ATOM 680 C CA . TYR A 1 87 ? 6.666 -5.067 5.583 1.00 83.19 87 TYR A CA 1
ATOM 681 C C . TYR A 1 87 ? 7.075 -5.448 4.164 1.00 83.19 87 TYR A C 1
ATOM 683 O O . TYR A 1 87 ? 6.259 -5.464 3.246 1.00 83.19 87 TYR A O 1
ATOM 691 N N . ASN A 1 88 ? 8.358 -5.714 3.960 1.00 82.81 88 ASN A N 1
ATOM 692 C CA . ASN A 1 88 ? 8.881 -6.081 2.654 1.00 82.81 88 ASN A CA 1
ATOM 693 C C . ASN A 1 88 ? 10.152 -6.890 2.885 1.00 82.81 88 ASN A C 1
ATOM 695 O O . ASN A 1 88 ? 11.037 -6.440 3.608 1.00 82.81 88 ASN A O 1
ATOM 699 N N . ASP A 1 89 ? 10.272 -8.069 2.283 1.00 73.00 89 ASP A N 1
ATOM 700 C CA . ASP A 1 89 ? 11.515 -8.832 2.347 1.00 73.00 89 ASP A CA 1
ATOM 701 C C . ASP A 1 89 ? 12.635 -8.189 1.517 1.00 73.00 89 ASP A C 1
ATOM 703 O O . ASP A 1 89 ? 13.781 -8.586 1.628 1.00 73.00 89 ASP A O 1
ATOM 707 N N . GLN A 1 90 ? 12.357 -7.158 0.726 1.00 75.50 90 GLN A N 1
ATOM 708 C CA . GLN A 1 90 ? 13.353 -6.356 0.017 1.00 75.50 90 GLN A CA 1
ATOM 709 C C . GLN A 1 90 ? 13.025 -4.867 0.200 1.00 75.50 90 GLN A C 1
ATOM 711 O O . GLN A 1 90 ? 12.620 -4.222 -0.765 1.00 75.50 90 GLN A O 1
ATOM 716 N N . PRO A 1 91 ? 13.117 -4.306 1.418 1.00 74.62 91 PRO A N 1
ATOM 717 C CA . PRO A 1 91 ? 12.690 -2.934 1.685 1.00 74.62 91 PRO A CA 1
ATOM 718 C C . PRO A 1 91 ? 13.609 -1.902 0.999 1.00 74.62 91 PRO A C 1
ATOM 720 O O . PRO A 1 91 ? 14.697 -2.258 0.528 1.00 74.62 91 PRO A O 1
ATOM 723 N N . PRO A 1 92 ? 13.188 -0.625 0.901 1.00 74.25 92 PRO A N 1
ATOM 724 C CA . PRO A 1 92 ? 14.063 0.448 0.436 1.00 74.25 92 PRO A CA 1
ATOM 725 C C . PRO A 1 92 ? 15.359 0.467 1.252 1.00 74.25 92 PRO A C 1
ATOM 727 O O . PRO A 1 92 ? 15.332 0.329 2.473 1.00 74.25 92 PRO A O 1
ATOM 730 N N . VAL A 1 93 ? 16.497 0.624 0.578 1.00 66.88 93 VAL A N 1
ATOM 731 C CA . VAL A 1 93 ? 17.809 0.596 1.235 1.00 66.88 93 VAL A CA 1
ATOM 732 C C . VAL A 1 93 ? 17.938 1.829 2.136 1.00 66.88 93 VAL A C 1
ATOM 734 O O . VAL A 1 93 ? 18.008 2.951 1.633 1.00 66.88 93 VAL A O 1
ATOM 737 N N . SER A 1 94 ? 17.987 1.642 3.457 1.00 55.94 94 SER A N 1
ATOM 738 C CA . SER A 1 94 ? 18.509 2.669 4.363 1.00 55.94 94 SER A CA 1
ATOM 739 C C . SER A 1 94 ? 20.035 2.637 4.311 1.00 55.94 94 SER A C 1
ATOM 741 O O . SER A 1 94 ? 20.635 1.581 4.134 1.00 55.94 94 SER A O 1
ATOM 743 N N . LYS A 1 95 ? 20.690 3.790 4.482 1.00 45.09 95 LYS A N 1
ATOM 744 C CA . LYS A 1 95 ? 22.162 3.940 4.480 1.00 45.09 95 LYS A CA 1
ATOM 745 C C . LYS A 1 95 ? 22.880 3.224 5.647 1.00 45.09 95 LYS A C 1
ATOM 747 O O . LYS A 1 95 ? 23.998 3.590 5.988 1.00 45.09 95 LYS A O 1
ATOM 752 N N . THR A 1 96 ? 22.243 2.260 6.300 1.00 43.62 96 THR A N 1
ATOM 753 C CA . THR A 1 96 ? 22.793 1.513 7.431 1.00 43.62 96 THR A CA 1
ATOM 754 C C . THR A 1 96 ? 23.262 0.148 6.941 1.00 43.62 96 THR A C 1
ATOM 756 O O . THR A 1 96 ? 22.507 -0.600 6.323 1.00 43.62 96 THR A O 1
ATOM 759 N N . SER A 1 97 ? 24.524 -0.157 7.225 1.00 40.53 97 SER A N 1
ATOM 760 C CA . SER A 1 97 ? 25.329 -1.330 6.846 1.00 40.53 97 SER A CA 1
ATOM 761 C C . SER A 1 97 ? 24.769 -2.711 7.228 1.00 40.53 97 SER A C 1
ATOM 763 O O . SER A 1 97 ? 25.433 -3.723 7.026 1.00 40.53 97 SER A O 1
ATOM 765 N N . ASP A 1 98 ? 23.551 -2.790 7.756 1.00 48.59 98 ASP A N 1
ATOM 766 C CA . ASP A 1 98 ? 22.972 -4.026 8.292 1.00 48.59 98 ASP A CA 1
ATOM 767 C C . ASP A 1 98 ? 22.304 -4.896 7.209 1.00 48.59 98 ASP A C 1
ATOM 769 O O . ASP A 1 98 ? 21.924 -6.038 7.469 1.00 48.59 98 ASP A O 1
ATOM 773 N N . PHE A 1 99 ? 22.170 -4.383 5.978 1.00 49.44 99 PHE A N 1
ATOM 774 C CA . PHE A 1 99 ? 21.482 -5.073 4.879 1.00 49.44 99 PHE A CA 1
ATOM 775 C C . PHE A 1 99 ? 22.314 -6.141 4.162 1.00 49.44 99 PHE A C 1
ATOM 777 O O . PHE A 1 99 ? 21.728 -7.064 3.594 1.00 49.44 99 PHE A O 1
ATOM 784 N N . GLU A 1 100 ? 23.647 -6.062 4.196 1.00 46.69 100 GLU A N 1
ATOM 785 C CA . GLU A 1 100 ? 24.502 -7.016 3.467 1.00 46.69 100 GLU A CA 1
ATOM 786 C C . GLU A 1 100 ? 24.563 -8.407 4.120 1.00 46.69 100 GLU A C 1
ATOM 788 O O . GLU A 1 100 ? 24.888 -9.384 3.453 1.00 46.69 100 GLU A O 1
ATOM 793 N N . ASN A 1 101 ? 24.165 -8.541 5.392 1.00 45.22 101 ASN A N 1
ATOM 794 C CA . ASN A 1 101 ? 24.311 -9.790 6.153 1.00 45.22 101 ASN A CA 1
ATOM 795 C C . ASN A 1 101 ? 22.995 -10.551 6.412 1.00 45.22 101 ASN A C 1
ATOM 797 O O . ASN A 1 101 ? 22.971 -11.553 7.136 1.00 45.22 101 ASN A O 1
ATOM 801 N N . LEU A 1 102 ? 21.874 -10.121 5.827 1.00 51.25 102 LEU A N 1
ATOM 802 C CA . LEU A 1 102 ? 20.573 -10.750 6.066 1.00 51.25 102 LEU A CA 1
ATOM 803 C C . LEU A 1 102 ? 20.385 -11.997 5.190 1.00 51.25 102 LEU A C 1
ATOM 805 O O . LEU A 1 102 ? 19.847 -11.923 4.084 1.00 51.25 102 LEU A O 1
ATOM 809 N N . LYS A 1 103 ? 20.778 -13.162 5.729 1.00 46.28 103 LYS A N 1
ATOM 810 C CA . LYS A 1 103 ? 20.571 -14.491 5.122 1.00 46.28 103 LYS A CA 1
ATOM 811 C C . LYS A 1 103 ? 19.156 -14.621 4.538 1.00 46.28 103 LYS A C 1
ATOM 813 O O . LYS A 1 103 ? 18.160 -14.581 5.259 1.00 46.28 103 LYS A O 1
ATOM 818 N N . SER A 1 104 ? 19.091 -14.792 3.219 1.00 53.66 104 SER A N 1
ATOM 819 C CA . SER A 1 104 ? 17.864 -14.769 2.411 1.00 53.66 104 SER A CA 1
ATOM 820 C C . SER A 1 104 ? 16.901 -15.945 2.650 1.00 53.66 104 SER A C 1
ATOM 822 O O . SER A 1 104 ? 15.816 -15.934 2.085 1.00 53.66 104 SER A O 1
ATOM 824 N N . GLY A 1 105 ? 17.271 -16.952 3.449 1.00 52.31 105 GLY A N 1
ATOM 825 C CA . GLY A 1 105 ? 16.523 -18.216 3.562 1.00 52.31 105 GLY A CA 1
ATOM 826 C C . GLY A 1 105 ? 15.733 -18.433 4.857 1.00 52.31 105 GLY A C 1
ATOM 827 O O . GLY A 1 105 ? 15.156 -19.499 5.021 1.00 52.31 105 GLY A O 1
ATOM 828 N N . VAL A 1 106 ? 15.732 -17.479 5.797 1.00 58.66 106 VAL A N 1
ATOM 829 C CA . VAL A 1 106 ? 15.105 -17.654 7.132 1.00 58.66 106 VAL A CA 1
ATOM 830 C C . VAL A 1 106 ? 13.757 -16.922 7.255 1.00 58.66 106 VAL A C 1
ATOM 832 O O . VAL A 1 106 ? 13.017 -17.140 8.208 1.00 58.66 106 VAL A O 1
ATOM 835 N N . TYR A 1 107 ? 13.403 -16.062 6.296 1.00 63.56 107 TYR A N 1
ATOM 836 C CA . TYR A 1 107 ? 12.249 -15.162 6.403 1.00 63.56 107 TYR A CA 1
ATOM 837 C C . TYR A 1 107 ? 11.216 -15.405 5.306 1.00 63.56 107 TYR A C 1
ATOM 839 O O . TYR A 1 107 ? 11.558 -15.802 4.196 1.00 63.56 107 TYR A O 1
ATOM 847 N N . GLY A 1 108 ? 9.949 -15.108 5.610 1.00 57.97 108 GLY A N 1
ATOM 848 C CA . GLY A 1 108 ? 8.872 -15.163 4.626 1.00 57.97 108 GLY A CA 1
ATOM 849 C C . GLY A 1 108 ? 9.081 -14.153 3.494 1.00 57.97 108 GLY A C 1
ATOM 850 O O . GLY A 1 108 ? 9.313 -12.970 3.745 1.00 57.97 108 GLY A O 1
ATOM 851 N N . HIS A 1 109 ? 8.941 -14.612 2.249 1.00 76.12 109 HIS A N 1
ATOM 852 C CA . HIS A 1 109 ? 8.983 -13.791 1.032 1.00 76.12 109 HIS A CA 1
ATOM 853 C C . HIS A 1 109 ? 7.669 -13.040 0.806 1.00 76.12 109 HIS A C 1
ATOM 855 O O . HIS A 1 109 ? 7.014 -13.157 -0.229 1.00 76.12 109 HIS A O 1
ATOM 861 N N . SER A 1 110 ? 7.246 -12.298 1.823 1.00 82.06 110 SER A N 1
ATOM 862 C CA . SER A 1 110 ? 5.972 -11.592 1.846 1.00 82.06 110 SER A CA 1
ATOM 863 C C . SER A 1 110 ? 6.193 -10.090 1.916 1.00 82.06 110 SER A C 1
ATOM 865 O O . SER A 1 110 ? 7.079 -9.621 2.635 1.00 82.06 110 SER A O 1
ATOM 867 N N . LYS A 1 111 ? 5.348 -9.334 1.213 1.00 88.94 111 LYS A N 1
ATOM 868 C CA . LYS A 1 111 ? 5.375 -7.872 1.209 1.00 88.94 111 LYS A CA 1
ATOM 869 C C . LYS A 1 111 ? 3.958 -7.321 1.318 1.00 88.94 111 LYS A C 1
ATOM 871 O O . LYS A 1 111 ? 3.016 -7.916 0.784 1.00 88.94 111 LYS A O 1
ATOM 876 N N . GLY A 1 112 ? 3.807 -6.202 2.005 1.00 91.00 112 GLY A N 1
ATOM 877 C CA . GLY A 1 112 ? 2.519 -5.558 2.152 1.00 91.00 112 GLY A CA 1
ATOM 878 C C . GLY A 1 112 ? 2.537 -4.301 3.003 1.00 91.00 112 GLY A C 1
ATOM 879 O O . GLY A 1 112 ? 3.521 -3.959 3.663 1.00 91.00 112 GLY A O 1
ATOM 880 N N . VAL A 1 113 ? 1.392 -3.630 2.985 1.00 91.69 113 VAL A N 1
ATOM 881 C CA . VAL A 1 113 ? 1.076 -2.462 3.796 1.00 91.69 113 VAL A CA 1
ATOM 882 C C . VAL A 1 113 ? -0.218 -2.746 4.546 1.00 91.69 113 VAL A C 1
ATOM 884 O O . VAL A 1 113 ? -1.204 -3.188 3.961 1.00 91.69 113 VAL A O 1
ATOM 887 N N . VAL A 1 114 ? -0.208 -2.500 5.849 1.00 91.19 114 VAL A N 1
ATOM 888 C CA . VAL A 1 114 ? -1.387 -2.542 6.708 1.00 91.19 114 VAL A CA 1
ATOM 889 C C . VAL A 1 114 ? -1.667 -1.128 7.184 1.00 91.19 114 VAL A C 1
ATOM 891 O O . VAL A 1 114 ? -0.770 -0.483 7.725 1.00 91.19 114 VAL A O 1
ATOM 894 N N . LEU A 1 115 ? -2.897 -0.662 7.001 1.00 90.88 115 LEU A N 1
ATOM 895 C CA . LEU A 1 115 ? -3.410 0.591 7.551 1.00 90.88 115 LEU A CA 1
ATOM 896 C C . LEU A 1 115 ? -4.517 0.249 8.549 1.00 90.88 115 LEU A C 1
ATOM 898 O O . LEU A 1 115 ? -5.292 -0.675 8.308 1.00 90.88 115 LEU A O 1
ATOM 902 N N . GLY A 1 116 ? -4.614 0.967 9.660 1.00 89.81 116 GLY A N 1
ATOM 903 C CA . GLY A 1 116 ? -5.647 0.717 10.658 1.00 89.81 116 GLY A CA 1
ATOM 904 C C . GLY A 1 116 ? -6.045 1.981 11.392 1.00 89.81 116 GLY A C 1
ATOM 905 O O . GLY A 1 116 ? -5.189 2.783 11.760 1.00 89.81 116 GLY A O 1
ATOM 906 N N . ASP A 1 117 ? -7.341 2.125 11.635 1.00 86.94 117 ASP A N 1
ATOM 907 C CA . ASP A 1 117 ? -7.914 3.207 12.422 1.00 86.94 117 ASP A CA 1
ATOM 908 C C . ASP A 1 117 ? -8.815 2.645 13.520 1.00 86.94 117 ASP A C 1
ATOM 910 O O . ASP A 1 117 ? -9.892 2.099 13.265 1.00 86.94 117 ASP A O 1
ATOM 914 N N . SER A 1 118 ? -8.377 2.802 14.767 1.00 86.62 118 SER A N 1
ATOM 915 C CA . SER A 1 118 ? -9.123 2.315 15.923 1.00 86.62 118 SER A CA 1
ATOM 916 C C . SER A 1 118 ? -10.397 3.116 16.185 1.00 86.62 118 SER A C 1
ATOM 918 O O . SER A 1 118 ? -11.281 2.625 16.880 1.00 86.62 118 SER A O 1
ATOM 920 N N . GLN A 1 119 ? -10.511 4.346 15.677 1.00 85.69 119 GLN A N 1
ATOM 921 C CA . GLN A 1 119 ? -11.713 5.157 15.867 1.00 85.69 119 GLN A CA 1
ATOM 922 C C . GLN A 1 119 ? -12.844 4.668 14.961 1.00 85.69 119 GLN A C 1
ATOM 924 O O . GLN A 1 119 ? -13.971 4.511 15.417 1.00 85.69 119 GLN A O 1
ATOM 929 N N . THR A 1 120 ? -12.536 4.379 13.695 1.00 85.25 120 THR A N 1
ATOM 930 C CA . THR A 1 120 ? -13.510 3.863 12.719 1.00 85.25 120 THR A CA 1
ATOM 931 C C . THR A 1 120 ? -13.613 2.337 12.705 1.00 85.25 120 THR A C 1
ATOM 933 O O . THR A 1 120 ? -14.368 1.787 11.907 1.00 85.25 120 THR A O 1
ATOM 936 N N . GLN A 1 121 ? -12.853 1.640 13.560 1.00 85.56 121 GLN A N 1
ATOM 937 C CA . GLN A 1 121 ? -12.787 0.172 13.627 1.00 85.56 121 GLN A CA 1
ATOM 938 C C . GLN A 1 121 ? -12.495 -0.491 12.269 1.00 85.56 121 GLN A C 1
ATOM 940 O O . GLN A 1 1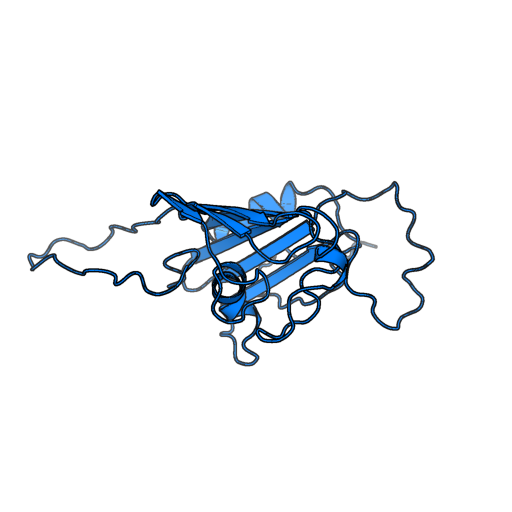21 ? -12.862 -1.639 12.028 1.00 85.56 121 GLN A O 1
ATOM 945 N N . THR A 1 122 ? -11.786 0.217 11.389 1.00 84.81 122 THR A N 1
ATOM 946 C CA . THR A 1 122 ? -11.497 -0.224 10.023 1.00 84.81 122 THR A CA 1
ATOM 947 C C . THR A 1 122 ? -10.006 -0.484 9.853 1.00 84.81 122 THR A C 1
ATOM 949 O O . THR A 1 122 ? -9.162 0.241 10.387 1.00 84.81 122 THR A O 1
ATOM 952 N N . ALA A 1 123 ? -9.675 -1.513 9.084 1.00 87.44 123 ALA A N 1
ATOM 953 C CA . ALA A 1 123 ? -8.320 -1.800 8.655 1.00 87.44 123 ALA A CA 1
ATOM 954 C C . ALA A 1 123 ? -8.268 -2.129 7.162 1.00 87.44 123 ALA A C 1
ATOM 956 O O . ALA A 1 123 ? -9.244 -2.573 6.563 1.00 87.44 123 ALA A O 1
ATOM 957 N N . LEU A 1 124 ? -7.102 -1.922 6.567 1.00 90.94 124 LEU A N 1
ATOM 958 C CA . LEU A 1 124 ? -6.805 -2.246 5.183 1.00 90.94 124 LEU A CA 1
ATOM 959 C C . LEU A 1 124 ? -5.533 -3.076 5.150 1.00 90.94 124 LEU A C 1
ATOM 961 O O . LEU A 1 124 ? -4.527 -2.694 5.747 1.00 90.94 124 LEU A O 1
ATOM 965 N N . TRP A 1 125 ? -5.566 -4.188 4.424 1.00 92.12 125 TRP A N 1
ATOM 966 C CA . TRP A 1 125 ? -4.384 -4.990 4.147 1.00 92.12 125 TRP A CA 1
ATOM 967 C C . TRP A 1 125 ? -4.133 -5.054 2.642 1.00 92.12 125 TRP A C 1
ATOM 969 O O . TRP A 1 125 ? -4.929 -5.594 1.876 1.00 92.12 125 TRP A O 1
ATOM 979 N N . LEU A 1 126 ? -3.012 -4.471 2.227 1.00 93.62 126 LEU A N 1
ATOM 980 C CA . LEU A 1 126 ? -2.534 -4.446 0.855 1.00 93.62 126 LEU A CA 1
ATOM 981 C C . LEU A 1 126 ? -1.332 -5.380 0.731 1.00 93.62 126 LEU A C 1
ATOM 983 O O . LEU A 1 126 ? -0.242 -5.052 1.191 1.00 93.62 126 LEU A O 1
ATOM 987 N N . THR A 1 127 ? -1.503 -6.527 0.086 1.00 93.88 127 THR A N 1
ATOM 988 C CA . THR A 1 127 ? -0.384 -7.428 -0.242 1.00 93.88 127 THR A CA 1
ATOM 989 C C . THR A 1 127 ? 0.147 -7.120 -1.635 1.00 93.88 127 THR A C 1
ATOM 991 O O . THR A 1 127 ? -0.616 -6.697 -2.507 1.00 93.88 127 THR A O 1
ATOM 994 N N . HIS A 1 128 ? 1.452 -7.300 -1.859 1.00 93.88 128 HIS A N 1
ATOM 995 C CA . HIS A 1 128 ? 2.048 -7.025 -3.167 1.00 93.88 128 HIS A CA 1
ATOM 996 C C . HIS A 1 128 ? 3.327 -7.818 -3.460 1.00 93.88 128 HIS A C 1
ATOM 998 O O . HIS A 1 128 ? 3.941 -8.407 -2.574 1.00 93.88 128 HIS A O 1
ATOM 1004 N N . SER A 1 129 ? 3.766 -7.782 -4.721 1.00 93.19 129 SER A N 1
ATOM 1005 C CA . SER A 1 129 ? 5.026 -8.391 -5.179 1.00 93.19 129 SER A CA 1
ATOM 1006 C C . SER A 1 129 ? 6.190 -7.397 -5.326 1.00 93.19 129 SER A C 1
ATOM 1008 O O . SER A 1 129 ? 7.338 -7.816 -5.453 1.00 93.19 129 SER A O 1
ATOM 1010 N N . THR A 1 130 ? 5.922 -6.088 -5.264 1.00 92.44 130 THR A N 1
ATOM 1011 C CA . THR A 1 130 ? 6.892 -5.028 -5.600 1.00 92.44 130 THR A CA 1
ATOM 1012 C C . THR A 1 130 ? 8.033 -4.886 -4.578 1.00 92.44 130 THR A C 1
ATOM 1014 O O . THR A 1 130 ? 7.782 -4.516 -3.426 1.00 92.44 130 THR A O 1
ATOM 1017 N N . PRO A 1 131 ? 9.300 -5.123 -4.967 1.00 88.44 131 PRO A N 1
ATOM 1018 C CA . PRO A 1 131 ? 10.457 -4.844 -4.120 1.00 88.44 131 PRO A CA 1
ATOM 1019 C C . PRO A 1 131 ? 10.584 -3.349 -3.835 1.00 88.44 131 PRO A C 1
ATOM 1021 O O . PRO A 1 131 ? 10.265 -2.529 -4.694 1.00 88.44 131 PRO A O 1
ATOM 1024 N N . ARG A 1 132 ? 11.112 -3.007 -2.660 1.00 87.12 132 ARG A N 1
ATOM 1025 C CA . ARG A 1 132 ? 11.398 -1.636 -2.206 1.00 87.12 132 ARG A CA 1
ATOM 1026 C C . ARG A 1 132 ? 10.175 -0.720 -2.184 1.00 87.12 132 ARG A C 1
ATOM 1028 O O . ARG A 1 132 ? 10.305 0.486 -2.339 1.00 87.12 132 ARG A O 1
ATOM 1035 N N . PHE A 1 133 ? 8.991 -1.299 -2.018 1.00 90.44 133 PHE A N 1
ATOM 1036 C CA . PHE A 1 133 ? 7.727 -0.575 -1.963 1.00 90.44 133 PHE A CA 1
ATOM 1037 C C . PHE A 1 133 ? 7.227 -0.443 -0.514 1.00 90.44 133 PHE A C 1
ATOM 1039 O O . PHE A 1 133 ? 7.325 -1.434 0.221 1.00 90.44 133 PHE A O 1
ATOM 1046 N N . PRO A 1 134 ? 6.643 0.712 -0.139 1.00 91.69 134 PRO A N 1
ATOM 1047 C CA . PRO A 1 134 ? 6.755 1.994 -0.847 1.00 91.69 134 PRO A CA 1
ATOM 1048 C C . PRO A 1 134 ? 8.204 2.510 -0.791 1.00 91.69 134 PRO A C 1
ATOM 1050 O O . PRO A 1 134 ? 8.891 2.276 0.202 1.00 91.69 134 PRO A O 1
ATOM 1053 N N . GLU A 1 135 ? 8.676 3.199 -1.837 1.00 90.12 135 GLU A N 1
ATOM 1054 C CA . GLU A 1 135 ? 10.047 3.747 -1.859 1.00 90.12 135 GLU A CA 1
ATOM 1055 C C . GLU A 1 135 ? 10.191 4.864 -0.824 1.00 90.12 135 GLU A C 1
ATOM 1057 O O . GLU A 1 135 ? 11.149 4.901 -0.049 1.00 90.12 135 GLU A O 1
ATOM 1062 N N . LYS A 1 136 ? 9.199 5.757 -0.798 1.00 89.44 136 LYS A N 1
ATOM 1063 C CA . LYS A 1 136 ? 9.091 6.867 0.142 1.00 89.44 136 LYS A CA 1
ATOM 1064 C C . LYS A 1 136 ? 7.673 6.961 0.687 1.00 89.44 136 LYS A C 1
ATOM 1066 O O . LYS A 1 136 ? 6.702 6.613 0.018 1.00 89.44 136 LYS A O 1
ATOM 1071 N N . ARG A 1 137 ? 7.556 7.496 1.899 1.00 91.25 137 ARG A N 1
ATOM 1072 C CA . ARG A 1 137 ? 6.290 7.948 2.482 1.00 91.25 137 ARG A CA 1
ATOM 1073 C C . ARG A 1 137 ? 5.964 9.334 1.939 1.00 91.25 137 ARG A C 1
ATOM 1075 O O . ARG A 1 137 ? 6.073 10.331 2.641 1.00 91.25 137 ARG A O 1
ATOM 1082 N N . ASP A 1 138 ? 5.665 9.362 0.653 1.00 92.81 138 ASP A N 1
ATOM 1083 C CA . ASP A 1 138 ? 5.443 10.567 -0.128 1.00 92.81 138 ASP A CA 1
ATOM 1084 C C . ASP A 1 138 ? 4.555 10.192 -1.316 1.00 92.81 138 ASP A C 1
ATOM 1086 O O . ASP A 1 138 ? 4.958 9.387 -2.155 1.00 92.81 138 ASP A O 1
ATOM 1090 N N . GLN A 1 139 ? 3.361 10.777 -1.393 1.00 94.00 139 GLN A N 1
ATOM 1091 C CA . GLN A 1 139 ? 2.387 10.477 -2.440 1.00 94.00 139 GLN A CA 1
ATOM 1092 C C . GLN A 1 139 ? 2.914 10.771 -3.849 1.00 94.00 139 GLN A C 1
ATOM 1094 O O . GLN A 1 139 ? 2.484 10.129 -4.802 1.00 94.00 139 GLN A O 1
ATOM 1099 N N . GLN A 1 140 ? 3.856 11.703 -3.994 1.00 94.75 140 GLN A N 1
ATOM 1100 C CA . GLN A 1 140 ? 4.447 12.036 -5.288 1.00 94.75 140 GLN A CA 1
ATOM 1101 C C . GLN A 1 140 ? 5.578 11.077 -5.687 1.00 94.75 140 GLN A C 1
ATOM 1103 O O . GLN A 1 140 ? 5.892 10.965 -6.868 1.00 94.75 140 GLN A O 1
ATOM 1108 N N . ASN A 1 141 ? 6.199 10.381 -4.727 1.00 93.62 141 ASN A N 1
ATOM 1109 C CA . ASN A 1 141 ? 7.428 9.610 -4.948 1.00 93.62 141 ASN A CA 1
ATOM 1110 C C . ASN A 1 141 ? 7.411 8.219 -4.281 1.00 93.62 141 ASN A C 1
ATOM 1112 O O . ASN A 1 141 ? 8.460 7.688 -3.908 1.00 93.62 141 ASN A O 1
ATOM 1116 N N . PHE A 1 142 ? 6.232 7.619 -4.098 1.00 93.75 142 PHE A N 1
ATOM 1117 C CA . PHE A 1 142 ? 6.088 6.328 -3.412 1.00 93.75 142 PHE A CA 1
ATOM 1118 C C . PHE A 1 142 ? 6.447 5.117 -4.286 1.00 93.75 142 PHE A C 1
ATOM 1120 O O . PHE A 1 142 ? 6.749 4.045 -3.753 1.00 93.75 142 PHE A O 1
ATOM 1127 N N . TRP A 1 143 ? 6.377 5.247 -5.615 1.00 94.69 143 TRP A N 1
ATOM 1128 C CA . TRP A 1 143 ? 6.568 4.129 -6.538 1.00 94.69 143 TRP A CA 1
ATOM 1129 C C . TRP A 1 143 ? 8.056 3.851 -6.820 1.00 94.69 143 TRP A C 1
ATOM 1131 O O . TRP A 1 143 ? 8.746 4.745 -7.308 1.00 94.69 143 TRP A O 1
ATOM 1141 N N . PRO A 1 144 ? 8.556 2.619 -6.596 1.00 92.19 144 PRO A N 1
ATOM 1142 C CA . PRO A 1 144 ? 9.958 2.299 -6.791 1.00 92.19 144 PRO A CA 1
ATOM 1143 C C . PRO A 1 144 ? 10.318 1.967 -8.238 1.00 92.19 144 PRO A C 1
ATOM 1145 O O . PRO A 1 144 ? 9.634 1.183 -8.903 1.00 92.19 144 PRO A O 1
ATOM 1148 N N . LYS A 1 145 ? 11.498 2.421 -8.683 1.00 88.12 145 LYS A N 1
ATOM 1149 C CA . LYS A 1 145 ? 12.076 2.037 -9.993 1.00 88.12 145 LYS A CA 1
ATOM 1150 C C . LYS A 1 145 ? 12.221 0.519 -10.162 1.00 88.12 145 LYS A C 1
ATOM 1152 O O . LYS A 1 145 ? 12.052 -0.018 -11.254 1.00 88.12 145 LYS A O 1
ATOM 1157 N N . THR A 1 146 ? 12.476 -0.209 -9.071 1.00 82.38 146 THR A N 1
ATOM 1158 C CA . THR A 1 146 ? 12.565 -1.682 -9.075 1.00 82.38 146 THR A CA 1
ATOM 1159 C C . THR A 1 146 ? 11.256 -2.368 -9.466 1.00 82.38 146 THR A C 1
ATOM 1161 O O . THR A 1 146 ? 11.267 -3.533 -9.858 1.00 82.38 146 THR A O 1
ATOM 1164 N N . GLY A 1 147 ? 10.128 -1.658 -9.389 1.00 84.94 147 GLY A N 1
ATOM 1165 C CA . GLY A 1 147 ? 8.822 -2.139 -9.821 1.00 84.94 147 GLY A CA 1
ATOM 1166 C C . GLY A 1 147 ? 8.566 -2.010 -11.326 1.00 84.94 147 GLY A C 1
ATOM 1167 O O . GLY A 1 147 ? 7.527 -2.469 -11.788 1.00 84.94 147 GLY A O 1
ATOM 1168 N N . GLU A 1 148 ? 9.456 -1.400 -12.117 1.00 87.50 148 GLU A N 1
ATOM 1169 C CA . GLU A 1 148 ? 9.181 -1.081 -13.527 1.00 87.50 148 GLU A CA 1
ATOM 1170 C C . GLU A 1 148 ? 9.385 -2.258 -14.487 1.00 87.50 148 GLU A C 1
ATOM 1172 O O . GLU A 1 148 ? 8.541 -2.494 -15.355 1.00 87.50 148 GLU A O 1
ATOM 1177 N N . ALA A 1 149 ? 10.467 -3.021 -14.315 1.00 89.88 149 ALA A N 1
ATOM 1178 C CA . ALA A 1 149 ? 10.870 -4.055 -15.270 1.00 89.88 149 ALA A CA 1
ATOM 1179 C C . ALA A 1 149 ? 9.851 -5.203 -15.376 1.00 89.88 149 ALA A C 1
ATOM 1181 O O . ALA A 1 149 ? 9.468 -5.601 -16.477 1.00 89.88 149 ALA A O 1
ATOM 1182 N N . ASN A 1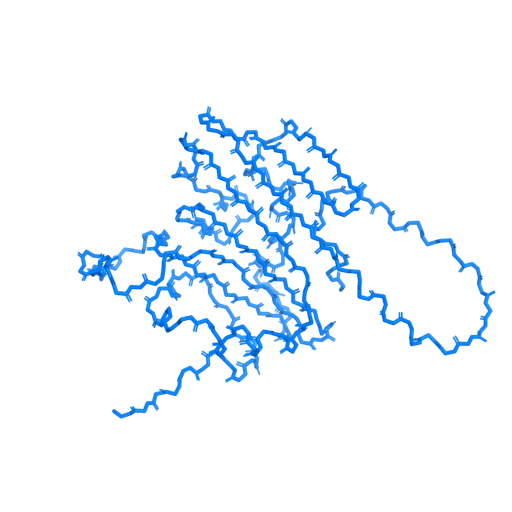 150 ? 9.371 -5.693 -14.231 1.00 92.75 150 ASN A N 1
ATOM 1183 C CA . ASN A 1 150 ? 8.508 -6.870 -14.143 1.00 92.75 150 ASN A CA 1
ATOM 1184 C C . ASN A 1 150 ? 7.041 -6.497 -13.921 1.00 92.75 150 ASN A C 1
ATOM 1186 O O . ASN A 1 150 ? 6.722 -5.388 -13.482 1.00 92.75 150 ASN A O 1
ATOM 1190 N N . GLY A 1 151 ? 6.150 -7.445 -14.216 1.00 93.19 151 GLY A N 1
ATOM 1191 C CA . GLY A 1 151 ? 4.756 -7.340 -13.805 1.00 93.19 151 GLY A CA 1
ATOM 1192 C C . GLY A 1 151 ? 4.648 -7.357 -12.280 1.00 93.19 151 GLY A C 1
ATOM 1193 O O . GLY A 1 151 ? 5.458 -7.999 -11.612 1.00 93.19 151 GLY A O 1
ATOM 1194 N N . GLN A 1 152 ? 3.680 -6.625 -11.733 1.00 95.25 152 GLN A N 1
ATOM 1195 C CA . GLN A 1 152 ? 3.461 -6.548 -10.287 1.00 95.25 152 GLN A CA 1
ATOM 1196 C C . GLN A 1 152 ? 1.991 -6.765 -9.964 1.00 95.25 152 GLN A C 1
ATOM 1198 O O . GLN A 1 152 ? 1.121 -6.213 -10.636 1.00 95.25 152 GLN A O 1
ATOM 1203 N N . THR A 1 153 ? 1.724 -7.542 -8.922 1.00 94.88 153 THR A N 1
ATOM 1204 C CA . THR A 1 153 ? 0.377 -7.786 -8.405 1.00 94.88 153 THR A CA 1
ATOM 1205 C C . THR A 1 153 ? 0.196 -7.084 -7.074 1.00 94.88 153 THR A C 1
ATOM 1207 O O . THR A 1 153 ? 1.096 -7.109 -6.232 1.00 94.88 153 THR A O 1
ATOM 1210 N N . PHE A 1 154 ? -0.986 -6.517 -6.878 1.00 94.88 154 PHE A N 1
ATOM 1211 C CA . PHE A 1 154 ? -1.448 -5.938 -5.628 1.00 94.88 154 PHE A CA 1
ATOM 1212 C C . PHE A 1 154 ? -2.836 -6.484 -5.317 1.00 94.88 154 PHE A C 1
ATOM 1214 O O . PHE A 1 154 ? -3.662 -6.616 -6.219 1.00 94.88 154 PHE A O 1
ATOM 1221 N N . MET A 1 155 ? -3.102 -6.767 -4.048 1.00 93.69 155 MET A N 1
ATOM 1222 C CA . MET A 1 155 ? -4.424 -7.160 -3.573 1.00 93.69 155 MET A CA 1
ATOM 1223 C C . MET A 1 155 ? -4.760 -6.377 -2.306 1.00 93.69 155 MET A C 1
ATOM 1225 O O . MET A 1 155 ? -4.036 -6.485 -1.317 1.00 93.69 155 MET A O 1
ATOM 1229 N N . CYS A 1 156 ? -5.840 -5.594 -2.363 1.00 92.31 156 CYS A N 1
ATOM 1230 C CA . CYS A 1 156 ? -6.399 -4.806 -1.261 1.00 92.31 156 CYS A CA 1
ATOM 1231 C C . CYS A 1 156 ? -7.588 -5.552 -0.664 1.00 92.31 156 CYS A C 1
ATOM 1233 O O . CYS A 1 156 ? -8.480 -5.966 -1.410 1.00 92.31 156 CYS A O 1
ATOM 1235 N N . VAL A 1 157 ? -7.626 -5.682 0.660 1.00 90.69 157 VAL A N 1
ATOM 1236 C CA . VAL A 1 157 ? -8.8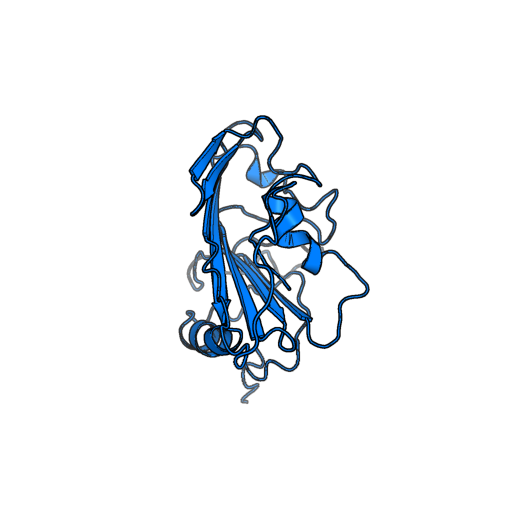21 -6.106 1.395 1.00 90.69 157 VAL A CA 1
ATOM 1237 C C . VAL A 1 157 ? -9.089 -5.163 2.563 1.00 90.69 157 VAL A C 1
ATOM 1239 O O . VAL A 1 157 ? -8.178 -4.841 3.329 1.00 90.69 157 VAL A O 1
ATOM 1242 N N . THR A 1 158 ? -10.344 -4.747 2.712 1.00 87.50 158 THR A N 1
ATOM 1243 C CA . THR A 1 158 ? -10.833 -4.095 3.931 1.00 87.50 158 THR A CA 1
ATOM 1244 C C . THR A 1 158 ? -11.189 -5.149 4.980 1.00 87.50 158 THR A C 1
ATOM 1246 O O . THR A 1 158 ? -11.813 -6.166 4.668 1.00 87.50 158 THR A O 1
ATOM 1249 N N . LEU A 1 159 ? -10.782 -4.898 6.220 1.00 87.31 159 LEU A N 1
ATOM 1250 C CA . LEU A 1 159 ? -10.935 -5.761 7.388 1.00 87.31 159 LEU A CA 1
ATOM 1251 C C . LEU A 1 159 ? -11.492 -4.952 8.563 1.00 87.31 159 LEU A C 1
ATOM 1253 O O . LEU A 1 159 ? -11.439 -3.717 8.557 1.00 87.31 159 LEU A O 1
ATOM 1257 N N . GLN A 1 160 ? -11.964 -5.634 9.606 1.00 88.50 160 GLN A N 1
ATOM 1258 C CA . GLN A 1 160 ? -12.198 -4.967 10.883 1.00 88.50 160 GLN A CA 1
ATOM 1259 C C . GLN A 1 160 ? -10.861 -4.714 11.580 1.00 88.50 160 GLN A C 1
ATOM 1261 O O . GLN A 1 160 ? -9.916 -5.495 11.461 1.00 88.50 160 GLN A O 1
ATOM 1266 N N . PHE A 1 161 ? -10.775 -3.636 12.356 1.00 85.06 161 PHE A N 1
ATOM 1267 C CA . PHE A 1 161 ? -9.557 -3.317 13.105 1.00 85.06 161 PHE A CA 1
ATOM 1268 C C . PHE A 1 161 ? -9.140 -4.450 14.060 1.00 85.06 161 PHE A C 1
ATOM 1270 O O . PHE A 1 161 ? -7.948 -4.704 14.232 1.00 85.06 161 PHE A O 1
ATOM 1277 N N . SER A 1 162 ? -10.106 -5.178 14.627 1.00 86.50 162 SER A N 1
ATOM 1278 C CA . SER A 1 162 ? -9.864 -6.357 15.468 1.00 86.50 162 SER A CA 1
ATOM 1279 C C . SER A 1 162 ? -9.202 -7.523 14.725 1.00 86.50 162 SER A C 1
ATOM 1281 O O . SER A 1 162 ? -8.454 -8.282 15.338 1.00 86.50 162 SER A O 1
ATOM 1283 N N . ASP A 1 163 ? -9.398 -7.652 13.410 1.00 86.75 163 ASP A N 1
ATOM 1284 C CA . ASP A 1 163 ? -8.816 -8.745 12.615 1.00 86.75 163 ASP A CA 1
ATOM 1285 C C . ASP A 1 163 ? -7.289 -8.614 12.492 1.00 86.75 163 ASP A C 1
ATOM 1287 O O . ASP A 1 163 ? -6.582 -9.607 12.292 1.00 86.75 163 ASP A O 1
ATOM 1291 N N . LEU A 1 164 ? -6.747 -7.403 12.684 1.00 83.69 164 LEU A N 1
ATOM 1292 C CA . LEU A 1 164 ? -5.302 -7.163 12.689 1.00 83.69 164 LEU A CA 1
ATOM 1293 C C . LEU A 1 164 ? -4.583 -7.931 13.802 1.00 83.69 164 LEU A C 1
ATOM 1295 O O . LEU A 1 164 ? -3.421 -8.302 13.637 1.00 83.69 164 LEU A O 1
ATOM 1299 N N . GLU A 1 165 ? -5.255 -8.197 14.925 1.00 79.31 165 GLU A N 1
ATOM 1300 C CA . GLU A 1 165 ? -4.695 -9.017 15.999 1.00 79.31 165 GLU A CA 1
ATOM 1301 C C . GLU A 1 165 ? -4.513 -10.473 15.568 1.00 79.31 165 GLU A C 1
ATOM 1303 O O . GLU A 1 165 ? -3.493 -11.084 15.891 1.00 79.31 165 GLU A O 1
ATOM 1308 N N . VAL A 1 166 ? -5.468 -11.018 14.814 1.00 79.25 166 VAL A N 1
ATOM 1309 C CA . VAL A 1 166 ? -5.377 -12.382 14.286 1.00 79.25 166 VAL A CA 1
ATOM 1310 C C . VAL A 1 166 ? -4.229 -12.461 13.286 1.00 79.25 166 VAL A C 1
ATOM 1312 O O . VAL A 1 166 ? -3.338 -13.290 13.459 1.00 79.25 166 VAL A O 1
ATOM 1315 N N . ILE A 1 167 ? -4.179 -11.534 12.324 1.00 74.62 167 ILE A N 1
ATOM 1316 C CA . ILE A 1 167 ? -3.128 -11.479 11.295 1.00 74.62 167 ILE A CA 1
ATOM 1317 C C . ILE A 1 167 ? -1.739 -11.341 11.925 1.00 74.62 167 ILE A C 1
ATOM 1319 O O . ILE A 1 167 ? -0.805 -12.032 11.518 1.00 74.62 167 ILE A O 1
ATOM 1323 N N . GLY A 1 168 ? -1.599 -10.488 12.944 1.00 71.44 168 GLY A N 1
ATOM 1324 C CA . GLY A 1 168 ? -0.335 -10.294 13.654 1.00 71.44 168 GLY A CA 1
ATOM 1325 C C . GLY A 1 168 ? 0.145 -11.534 14.418 1.00 71.44 168 GLY A C 1
ATOM 1326 O O . GLY A 1 168 ? 1.350 -11.716 14.564 1.00 71.44 168 GLY A O 1
ATOM 1327 N N . LYS A 1 169 ? -0.771 -12.396 14.881 1.00 69.56 169 LYS A N 1
ATOM 1328 C CA . LYS A 1 169 ? -0.444 -13.653 15.580 1.00 69.56 169 LYS A CA 1
ATOM 1329 C C . LYS A 1 169 ? -0.177 -14.820 14.630 1.00 69.56 169 LYS A C 1
ATOM 1331 O O . LYS A 1 169 ? 0.624 -15.686 14.963 1.00 69.56 169 LYS A O 1
ATOM 1336 N N . THR A 1 170 ? -0.879 -14.879 13.497 1.00 62.41 170 THR A N 1
ATOM 1337 C CA . THR A 1 170 ? -0.790 -15.990 12.532 1.00 62.41 170 THR A CA 1
ATOM 1338 C C . THR A 1 170 ? 0.246 -15.769 11.443 1.00 62.41 170 THR A C 1
ATOM 1340 O O . THR A 1 170 ? 0.610 -16.718 10.749 1.00 62.41 170 THR A O 1
ATOM 1343 N N . GLY A 1 171 ? 0.702 -14.530 11.244 1.00 56.31 171 GLY A N 1
ATOM 1344 C CA . GLY A 1 171 ? 1.833 -14.269 10.369 1.00 56.31 171 GLY A CA 1
ATOM 1345 C C . GLY A 1 171 ? 3.033 -15.109 10.820 1.00 56.31 171 GLY A C 1
ATOM 1346 O O . GLY A 1 171 ? 3.245 -15.252 12.028 1.00 56.31 171 GLY A O 1
ATOM 1347 N N . PRO A 1 172 ? 3.834 -15.676 9.894 1.00 45.19 172 PRO A N 1
ATOM 1348 C CA . PRO A 1 172 ? 5.130 -16.228 10.277 1.00 45.19 172 PRO A CA 1
ATOM 1349 C C . PRO A 1 172 ? 5.877 -15.165 11.087 1.00 45.19 172 PRO A C 1
ATOM 1351 O O . PRO A 1 172 ? 5.617 -13.979 10.887 1.00 45.19 172 PRO A O 1
ATOM 1354 N N . GLN A 1 173 ? 6.796 -15.559 11.975 1.00 42.88 173 GLN A N 1
ATOM 1355 C CA . GLN A 1 173 ? 7.735 -14.639 12.628 1.00 42.88 173 GLN A CA 1
ATOM 1356 C C . GLN A 1 173 ? 8.571 -13.899 11.560 1.00 42.88 173 GLN A C 1
ATOM 1358 O O . GLN A 1 173 ? 9.768 -14.120 11.393 1.00 42.88 173 GLN A O 1
ATOM 1363 N N . SER A 1 174 ? 7.969 -12.970 10.816 1.00 44.47 174 SER A N 1
ATOM 1364 C CA . SER A 1 174 ? 8.582 -12.039 9.874 1.00 44.47 174 SER A CA 1
ATOM 1365 C C . SER A 1 174 ? 9.306 -10.937 10.650 1.00 44.47 174 SER A C 1
ATOM 1367 O O . SER A 1 174 ? 9.409 -9.793 10.208 1.00 44.47 174 SER A O 1
ATOM 1369 N N . GLU A 1 175 ? 9.798 -11.294 11.835 1.00 44.47 175 GLU A N 1
ATOM 1370 C CA . GLU A 1 175 ? 10.174 -10.451 12.961 1.00 44.47 175 GLU A CA 1
ATOM 1371 C C . GLU A 1 175 ? 11.450 -9.644 12.711 1.00 44.47 175 GLU A C 1
ATOM 1373 O O . GLU A 1 175 ? 11.970 -9.022 13.628 1.00 44.47 175 GLU A O 1
ATOM 1378 N N . ARG A 1 176 ? 11.968 -9.589 11.478 1.00 43.91 176 ARG A N 1
ATOM 1379 C CA . ARG A 1 176 ? 13.180 -8.813 11.170 1.00 43.91 176 ARG A CA 1
ATOM 1380 C C . ARG A 1 176 ? 13.179 -7.997 9.879 1.00 43.91 176 ARG A C 1
ATOM 1382 O O . ARG A 1 176 ? 14.176 -7.337 9.620 1.00 43.91 176 ARG A O 1
ATOM 1389 N N . ARG A 1 177 ? 12.093 -7.945 9.093 1.00 48.66 177 ARG A N 1
ATOM 1390 C CA . ARG A 1 177 ? 12.003 -6.991 7.955 1.00 48.66 177 ARG A CA 1
ATOM 1391 C C . ARG A 1 177 ? 10.736 -6.142 7.963 1.00 48.66 177 ARG A C 1
ATOM 1393 O O . ARG A 1 177 ? 10.224 -5.738 6.923 1.00 48.66 177 ARG A O 1
ATOM 1400 N N . THR A 1 178 ? 10.281 -5.768 9.155 1.00 50.59 178 THR A N 1
ATOM 1401 C CA . THR A 1 178 ? 9.540 -4.516 9.307 1.00 50.59 178 THR A CA 1
ATOM 1402 C C . THR A 1 178 ? 10.530 -3.345 9.363 1.00 50.59 178 THR A C 1
ATOM 1404 O O . THR A 1 178 ? 10.625 -2.639 10.362 1.00 50.59 178 THR A O 1
ATOM 1407 N N . GLN A 1 179 ? 11.364 -3.195 8.336 1.00 50.34 179 GLN A N 1
ATOM 1408 C CA . GLN A 1 179 ? 12.269 -2.055 8.216 1.00 50.34 179 GLN A CA 1
ATOM 1409 C C . GLN A 1 179 ? 11.765 -1.187 7.076 1.00 50.34 179 GLN A C 1
ATOM 1411 O O . GLN A 1 179 ? 11.824 -1.547 5.906 1.00 50.34 179 GLN A O 1
ATOM 1416 N N . GLY A 1 180 ? 11.166 -0.078 7.482 1.00 58.56 180 GLY A N 1
ATOM 1417 C CA . GLY A 1 180 ? 10.432 0.868 6.668 1.00 58.56 180 GLY A CA 1
ATOM 1418 C C . GLY A 1 180 ? 9.612 1.768 7.588 1.00 58.56 180 GLY A C 1
ATOM 1419 O O . GLY A 1 180 ? 9.843 1.831 8.797 1.00 58.56 180 GLY A O 1
ATOM 1420 N N . TYR A 1 181 ? 8.637 2.459 7.016 1.00 54.28 181 TYR A N 1
ATOM 1421 C CA . TYR A 1 181 ? 7.775 3.373 7.748 1.00 54.28 181 TYR A CA 1
ATOM 1422 C C . TYR A 1 181 ? 6.832 2.615 8.696 1.00 54.28 181 TYR A C 1
ATOM 1424 O O . TYR A 1 181 ? 6.120 1.696 8.282 1.00 54.28 181 TYR A O 1
ATOM 1432 N N . GLN A 1 182 ? 6.808 3.023 9.965 1.00 61.62 182 GLN A N 1
ATOM 1433 C CA . GLN A 1 182 ? 5.869 2.521 10.963 1.00 61.62 182 GLN A CA 1
ATOM 1434 C C . GLN A 1 182 ? 5.378 3.656 11.849 1.00 61.62 182 GLN A C 1
ATOM 1436 O O . GLN A 1 182 ? 6.174 4.412 12.406 1.00 61.62 182 GLN A O 1
ATOM 1441 N N . ARG A 1 183 ? 4.068 3.698 12.070 1.00 60.44 183 ARG A N 1
ATOM 1442 C CA . ARG A 1 183 ? 3.483 4.407 13.205 1.00 60.44 183 ARG A CA 1
ATOM 1443 C C . ARG A 1 183 ? 2.561 3.444 13.923 1.00 60.44 183 ARG A C 1
ATOM 1445 O O . ARG A 1 183 ? 1.557 3.004 13.367 1.00 60.44 183 ARG A O 1
ATOM 1452 N N . LYS A 1 184 ? 2.925 3.095 15.155 1.00 56.34 184 LYS A N 1
ATOM 1453 C CA . LYS A 1 184 ? 2.105 2.227 15.997 1.00 56.34 184 LYS A CA 1
ATOM 1454 C C . LYS A 1 184 ? 0.962 3.060 16.571 1.00 56.34 184 LYS A C 1
ATOM 1456 O O . LYS A 1 184 ? 1.208 3.997 17.324 1.00 56.34 184 LYS A O 1
ATOM 1461 N N . CYS A 1 185 ? -0.275 2.692 16.262 1.00 44.47 185 CYS A N 1
ATOM 1462 C CA . CYS A 1 185 ? -1.370 2.972 17.187 1.00 44.47 185 CYS A CA 1
ATOM 1463 C C . CYS A 1 185 ? -1.166 2.172 18.469 1.00 44.47 185 CYS A C 1
ATOM 1465 O O . CYS A 1 185 ? -0.343 1.256 18.499 1.00 44.47 185 CYS A O 1
ATOM 1467 N N . ASN A 1 186 ? -1.973 2.433 19.499 1.00 42.06 186 ASN A N 1
ATOM 1468 C CA . ASN A 1 186 ? -2.108 1.591 20.700 1.00 42.06 186 ASN A CA 1
ATOM 1469 C C . ASN A 1 186 ? -2.622 0.154 20.403 1.00 42.06 186 ASN A C 1
ATOM 1471 O O . ASN A 1 186 ? -3.267 -0.487 21.227 1.00 42.06 186 ASN A O 1
ATOM 1475 N N . ILE A 1 187 ? -2.308 -0.377 19.224 1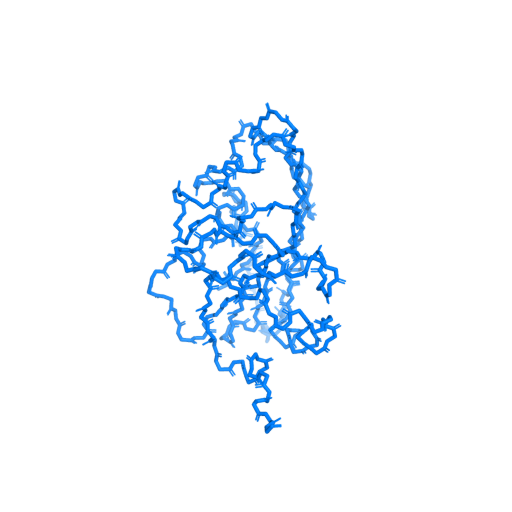.00 44.59 187 ILE A N 1
ATOM 1476 C CA . ILE A 1 187 ? -2.272 -1.780 18.854 1.00 44.59 187 ILE A CA 1
ATOM 1477 C C . ILE A 1 187 ? -1.222 -2.424 19.766 1.00 44.59 187 ILE A C 1
ATOM 1479 O O . ILE A 1 187 ? -0.028 -2.468 19.455 1.00 44.59 187 ILE A O 1
ATOM 1483 N N . LYS A 1 188 ? -1.661 -2.926 20.929 1.00 38.16 188 LYS A N 1
ATOM 1484 C CA . LYS A 1 188 ? -0.839 -3.738 21.852 1.00 38.16 188 LYS A CA 1
ATOM 1485 C C . LYS A 1 188 ? -0.184 -4.952 21.155 1.00 38.16 188 LYS A C 1
ATOM 1487 O O . LYS A 1 188 ? 0.686 -5.594 21.730 1.00 38.16 188 LYS A O 1
ATOM 1492 N N . THR A 1 189 ? -0.559 -5.224 19.910 1.00 40.84 189 THR A N 1
ATOM 1493 C CA . THR A 1 189 ? -0.270 -6.395 19.086 1.00 40.84 189 THR A CA 1
ATOM 1494 C C . THR A 1 189 ? 0.949 -6.304 18.161 1.00 40.84 189 THR A C 1
ATOM 1496 O O . THR A 1 189 ? 1.334 -7.326 17.616 1.00 40.84 189 THR A O 1
ATOM 1499 N N . PHE A 1 190 ? 1.637 -5.159 18.040 1.00 37.56 190 PHE A N 1
ATOM 1500 C CA . PHE A 1 190 ? 2.961 -5.099 17.368 1.00 37.56 190 PHE A CA 1
ATOM 1501 C C . PHE A 1 190 ? 4.131 -4.893 18.338 1.00 37.56 190 PHE A C 1
ATOM 1503 O O . PHE A 1 190 ? 5.228 -4.467 17.956 1.00 37.56 190 PHE A O 1
ATOM 1510 N N . LYS A 1 191 ? 3.905 -5.158 19.626 1.00 32.81 191 LYS A N 1
ATOM 1511 C CA . LYS A 1 191 ? 4.970 -5.276 20.619 1.00 32.81 191 LYS A CA 1
ATOM 1512 C C . LYS A 1 191 ? 5.274 -6.766 20.769 1.00 32.81 191 LYS A C 1
ATOM 1514 O O . LYS A 1 191 ? 4.694 -7.433 21.620 1.00 32.81 191 LYS A O 1
ATOM 1519 N N . ALA A 1 192 ? 6.169 -7.278 19.921 1.00 34.00 192 ALA A N 1
ATOM 1520 C CA . ALA A 1 192 ? 6.873 -8.516 20.224 1.00 34.00 192 ALA A CA 1
ATOM 1521 C C . ALA A 1 192 ? 7.422 -8.376 21.649 1.00 34.00 192 ALA A C 1
ATOM 1523 O O . ALA A 1 192 ? 8.031 -7.353 21.990 1.00 34.00 192 ALA A O 1
ATOM 1524 N N . ARG A 1 193 ? 7.108 -9.336 22.522 1.00 27.41 193 ARG A N 1
ATOM 1525 C CA . ARG A 1 193 ? 7.687 -9.385 23.863 1.00 27.41 193 ARG A CA 1
ATOM 1526 C C . ARG A 1 193 ? 9.203 -9.366 23.693 1.00 27.41 193 ARG A C 1
ATOM 1528 O O . ARG A 1 193 ? 9.776 -10.341 23.225 1.00 27.41 193 ARG A O 1
ATOM 1535 N N . HIS A 1 194 ? 9.850 -8.288 24.125 1.00 39.06 194 HIS A N 1
ATOM 1536 C CA . HIS A 1 194 ? 11.220 -8.410 24.594 1.00 39.06 194 HIS A CA 1
ATOM 1537 C C . HIS A 1 194 ? 11.176 -9.375 25.779 1.00 39.06 194 HIS A C 1
ATOM 1539 O O . HIS A 1 194 ? 10.568 -9.078 26.808 1.00 39.06 194 HIS A O 1
ATOM 1545 N N . GLY A 1 195 ? 11.753 -10.554 25.598 1.00 28.48 195 GLY A N 1
ATOM 1546 C CA . GLY A 1 195 ? 11.849 -11.578 26.620 1.00 28.48 195 GLY A CA 1
ATOM 1547 C C . GLY A 1 195 ? 13.221 -12.221 26.550 1.00 28.48 195 GLY A C 1
ATOM 1548 O O . GLY A 1 195 ? 13.365 -13.170 25.799 1.00 28.48 195 GLY A O 1
ATOM 1549 N N . ARG A 1 196 ? 14.143 -11.628 27.324 1.00 31.22 196 ARG A N 1
ATOM 1550 C CA . ARG A 1 196 ? 15.426 -12.127 27.860 1.00 31.22 196 ARG A CA 1
ATOM 1551 C C . ARG A 1 196 ? 16.330 -12.933 26.934 1.00 31.22 196 ARG A C 1
ATOM 1553 O O . ARG A 1 196 ? 16.003 -14.100 26.648 1.00 31.22 196 ARG A O 1
#

Secondary structure (DSSP, 8-state):
---SS--S------------S----------EEEEEEPTTSSEEEEEETTEEEEEEEETT-TTSHHHHHHHHHH-TT--TTEEEEEE-SS----SSGGGTT--TTSS----EEEEEETTTTEEEEEEE--TT-SSSS-TTS-S-GGGSSS-EEEEEEEEETTHHHHHHHHS---TT---S-EE--S-GGG------

Radius of gyration: 18.01 Å; chains: 1; bounding box: 63×33×47 Å